Protein 5F5S (pdb70)

Nearest PDB structures (foldseek):
  7abg-assembly1_I  TM=9.560E-01  e=1.111E-26  Homo sapiens
  7aav-assembly1_I  TM=9.468E-01  e=1.321E-26  Homo sapiens
  5o9z-assembly1_I  TM=9.399E-01  e=8.325E-27  Homo sapiens
  5f5t-assembly2_B  TM=9.399E-01  e=1.988E-17  Thermochaetoides thermophila DSM 1495
  5f5u-assembly3_G  TM=9.357E-01  e=2.505E-17  Thermochaetoides thermophila DSM 1495

Solvent-accessible surface area: 14392 Å² total; per-residue (Å²): 110,145,46,34,139,29,29,207,137,28,120,72,19,98,80,45,49,3,6,128,27,0,64,141,104,9,19,54,78,0,53,94,20,153,47,9,134,104,54,2,166,24,94,71,29,121,21,2,52,65,42,1,87,114,7,166,35,3,6,4,2,62,20,92,64,46,89,14,0,36,0,0,0,0,0,0,1,0,0,0,15,31,18,132,102,114,51,5,22,108,11,3,129,26,136,119,99,58,14,10,26,0,0,0,0,0,6,7,14,0,26,18,83,22,97,16,1,28,113,44,0,47,79,10,18,101,14,67,81,100,3,99,11,21,33,113,118,22,116,106,86,121,35,22,0,0,55,3,0,26,66,0,14,97,41,152,125,9,18,25,0,88,12,19,240,33,105,122,97,28,50,42,67,109,78,134,226,179,110,84,102,123,27,83,77,45,32,84,82,31,37,113,135,14,86,135,72,47,148,95,60,100,89,55,37,79,160,98,76,62,71,73,100,167,115,141,69,98,88,110,93,95,159,131,53,118,116,187,91,129

Radius of gyration: 21.78 Å; Cα contacts (8 Å, |Δi|>4): 268; chains: 2; bounding box: 68×41×60 Å

Organism: Homo sapiens (NCBI:txid9606)

GO terms:
  GO:0005634 nucleus (C, IDA)
  GO:0071005 U2-type precatalytic spliceosome (C, IDA)
  GO:0071011 precatalytic spliceosome (C, IDA)
  GO:0000398 mRNA splicing, via spliceosome (P, IDA)
  GO:0000398 mRNA splicing, via spliceosome (P, IMP)
  GO:0005654 nucleoplasm (C, TAS)
  GO:0005515 protein binding (F, IPI)
  GO:0005654 nucleoplasm (C, IDA)
  GO:0003723 RNA binding (F, HDA)

Foldseek 3Di:
DVQLAADPVDDAFPPHQLLVLAPPVQSVLLCVDPCCVPQVRDLDVVSLVVVQQVDQADAAFADPVGHGDSLNSSLSSCSRNVDDPVCLLVQCPDDPRLSSNLSSLLSCQAGPALVSNCVRLVVQLVFFDWGWYQYRHRDIDIDGRNVSSVCSVPPQDDSNGGGDDHDDVVVVVVVPD/DVCVVVVVVVVVVVVVVVVVVVVVVVVVVVVVVVVVVVVVVVVVVVVVVVVPD

Structure (mmCIF, N/CA/C/O backbone):
data_5F5S
#
_entry.id   5F5S
#
_cell.length_a   66.790
_cell.length_b   66.790
_cell.length_c   242.540
_cell.angle_alpha   90.000
_cell.angle_beta   90.000
_cell.angle_gamma   120.000
#
_symmetry.space_group_name_H-M   'P 61 2 2'
#
loop_
_entity.id
_entity.type
_entity.pdbx_description
1 polymer 'Pre-mRNA-splicing factor 38A'
2 polymer 'Microfibrillar-associated protein 1'
3 water water
#
loop_
_atom_site.group_PDB
_atom_site.id
_atom_site.type_symbol
_atom_site.label_atom_id
_atom_site.label_alt_id
_atom_site.label_comp_id
_atom_site.label_asym_id
_atom_site.label_entity_id
_atom_site.label_seq_id
_atom_site.pdbx_PDB_ins_code
_atom_site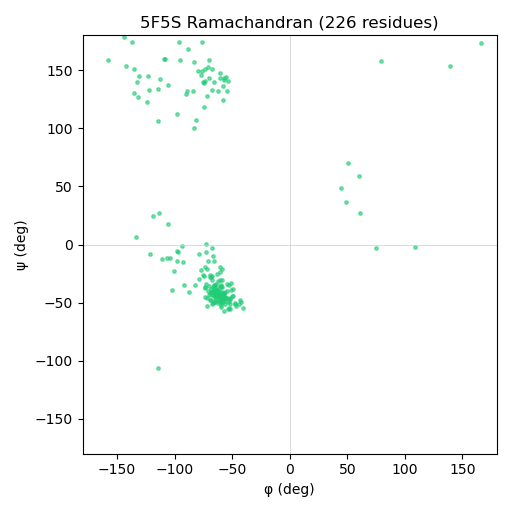.Cartn_x
_atom_site.Cartn_y
_atom_site.Cartn_z
_atom_site.occupancy
_atom_site.B_iso_or_equiv
_atom_site.auth_seq_id
_atom_site.auth_comp_id
_atom_site.auth_asym_id
_atom_site.auth_atom_id
_atom_site.pdbx_PDB_model_num
ATOM 1 N N . ALA A 1 2 ? -34.607 -31.495 11.702 1.00 98.00 0 ALA A N 1
ATOM 2 C CA . ALA A 1 2 ? -33.603 -31.595 12.770 1.00 97.66 0 ALA A CA 1
ATOM 3 C C . ALA A 1 2 ? -32.629 -32.728 12.478 1.00 99.41 0 ALA A C 1
ATOM 4 O O . ALA A 1 2 ? -31.435 -32.605 12.731 1.00 104.26 0 ALA A O 1
ATOM 6 N N . MET A 1 3 ? -33.147 -33.823 11.930 1.00 103.92 1 MET A N 1
ATOM 7 C CA . MET A 1 3 ? -32.327 -34.979 11.568 1.00 108.96 1 MET A CA 1
ATOM 8 C C . MET A 1 3 ? -31.366 -34.659 10.431 1.00 105.33 1 MET A C 1
ATOM 9 O O . MET A 1 3 ? -30.219 -35.093 10.438 1.00 105.96 1 MET A O 1
ATOM 14 N N . ALA A 1 4 ? -31.849 -33.896 9.458 1.00 102.80 2 ALA A N 1
ATOM 15 C CA . ALA A 1 4 ? -31.036 -33.442 8.329 1.00 99.46 2 ALA A CA 1
ATOM 16 C C . ALA A 1 4 ? -29.920 -32.483 8.763 1.00 97.47 2 ALA A C 1
ATOM 17 O O . ALA A 1 4 ? -28.996 -32.215 7.992 1.00 94.39 2 ALA A O 1
ATOM 19 N N . ASN A 1 5 ? -30.013 -31.978 9.995 1.00 97.15 3 ASN A N 1
ATOM 20 C CA . ASN A 1 5 ? -28.975 -31.116 10.573 1.00 96.34 3 ASN A CA 1
ATOM 21 C C . ASN A 1 5 ? -27.980 -31.849 11.475 1.00 94.13 3 ASN A C 1
ATOM 22 O O . ASN A 1 5 ? -26.995 -31.260 11.917 1.00 94.11 3 ASN A O 1
ATOM 27 N N . ARG A 1 6 ? -28.236 -33.127 11.744 1.00 98.10 4 ARG A N 1
ATOM 28 C CA . ARG A 1 6 ? -27.326 -33.929 12.563 1.00 99.06 4 ARG A CA 1
ATOM 29 C C . ARG A 1 6 ? -26.072 -34.363 11.800 1.00 95.40 4 ARG A C 1
ATOM 30 O O . ARG A 1 6 ? -26.106 -34.544 10.583 1.00 94.89 4 ARG A O 1
ATOM 38 N N . THR A 1 7 ? -24.972 -34.509 12.536 1.00 92.16 5 THR A N 1
ATOM 39 C CA . THR A 1 7 ? -23.702 -34.996 12.004 1.00 89.72 5 THR A CA 1
ATOM 40 C C . THR A 1 7 ? -23.857 -36.426 11.489 1.00 91.75 5 THR A C 1
ATOM 41 O O . THR A 1 7 ? -24.416 -37.280 12.178 1.00 95.06 5 THR A O 1
ATOM 45 N N . VAL A 1 8 ? -23.357 -36.670 10.276 1.00 91.51 6 VAL A N 1
ATOM 46 C CA . VAL A 1 8 ? -23.603 -37.930 9.558 1.00 90.95 6 VAL A CA 1
ATOM 47 C C . VAL A 1 8 ? -23.194 -39.184 10.342 1.00 96.62 6 VAL A C 1
ATOM 48 O O . VAL A 1 8 ? -22.190 -39.181 11.060 1.00 100.86 6 VAL A O 1
ATOM 52 N N . LYS A 1 9 ? -23.980 -40.250 10.185 1.00 101.93 7 LYS A N 1
ATOM 53 C CA . LYS A 1 9 ? -23.806 -41.500 10.939 1.00 106.00 7 LYS A CA 1
ATOM 54 C C . LYS A 1 9 ? -22.382 -42.056 10.949 1.00 107.19 7 LYS A C 1
ATOM 55 O O . LYS A 1 9 ? -21.925 -42.556 11.972 1.00 110.01 7 LYS A O 1
ATOM 61 N N . ASP A 1 10 ? -21.687 -41.954 9.819 1.00 110.91 8 ASP A N 1
ATOM 62 C CA . ASP A 1 10 ? -20.346 -42.530 9.667 1.00 110.43 8 ASP A CA 1
ATOM 63 C C . ASP A 1 10 ? -19.245 -41.684 10.304 1.00 103.95 8 ASP A C 1
ATOM 64 O O . ASP A 1 10 ? -18.093 -42.116 10.365 1.00 101.31 8 ASP A O 1
ATOM 69 N N . ALA A 1 11 ? -19.584 -40.480 10.761 1.00 98.88 9 ALA A N 1
ATOM 70 C CA . ALA A 1 11 ? -18.557 -39.532 11.197 1.00 95.25 9 ALA A CA 1
ATOM 71 C C . ALA A 1 11 ? -17.927 -39.914 12.532 1.00 95.50 9 ALA A C 1
ATOM 72 O O . ALA A 1 11 ? -18.609 -40.401 13.433 1.00 96.04 9 ALA A O 1
ATOM 74 N N . HIS A 1 12 ? -16.615 -39.715 12.633 1.00 97.11 10 HIS A N 1
ATOM 75 C CA . HIS A 1 12 ? -15.887 -39.901 13.884 1.00 97.25 10 HIS A CA 1
ATOM 76 C C . HIS A 1 12 ? -15.721 -38.556 14.596 1.00 95.87 10 HIS A C 1
ATOM 77 O O . HIS A 1 12 ? -16.087 -37.508 14.056 1.00 94.11 10 HIS A O 1
ATOM 84 N N . SER A 1 13 ? -15.182 -38.588 15.810 1.00 94.06 11 SER A N 1
ATOM 85 C CA . SER A 1 13 ? -15.039 -37.373 16.603 1.00 89.48 11 SER A CA 1
ATOM 86 C C . SER A 1 13 ? -13.822 -36.570 16.151 1.00 84.29 11 SER A C 1
ATOM 87 O O . SER A 1 13 ? -12.831 -37.135 15.678 1.00 85.19 11 SER A O 1
ATOM 90 N N . ILE A 1 14 ? -13.913 -35.251 16.286 1.00 80.74 12 ILE A N 1
ATOM 91 C CA . ILE A 1 14 ? -12.799 -34.357 15.993 1.00 80.45 12 ILE A CA 1
ATOM 92 C C . ILE A 1 14 ? -12.497 -33.566 17.256 1.00 83.67 12 ILE A C 1
ATOM 93 O O . ILE A 1 14 ? -13.414 -33.049 17.907 1.00 83.33 12 ILE A O 1
ATOM 98 N N . HIS A 1 15 ? -11.209 -33.494 17.598 1.00 87.13 13 HIS A N 1
ATOM 99 C CA . HIS A 1 15 ? -10.739 -32.853 18.830 1.00 90.51 13 HIS A CA 1
ATOM 100 C C . HIS A 1 15 ? -11.597 -33.263 20.028 1.00 91.72 13 HIS A C 1
ATOM 101 O O . HIS A 1 15 ? -12.069 -32.420 20.794 1.00 90.86 13 HIS A O 1
ATOM 108 N N . GLY A 1 16 ? -11.814 -34.572 20.145 1.00 95.75 14 GLY A N 1
ATOM 109 C CA . GLY A 1 16 ? -12.542 -35.160 21.266 1.00 102.43 14 GLY A CA 1
ATOM 110 C C . GLY A 1 16 ? -14.053 -34.997 21.275 1.00 105.09 14 GLY A C 1
ATOM 111 O O . GLY A 1 16 ? -14.722 -35.524 22.170 1.00 107.79 14 GLY A O 1
ATOM 112 N N . THR A 1 17 ? -14.600 -34.283 20.290 1.00 102.32 15 THR A N 1
ATOM 113 C CA . THR A 1 17 ? -16.038 -33.979 20.282 1.00 99.38 15 THR A CA 1
ATOM 114 C C . THR A 1 17 ? -16.706 -34.136 18.901 1.00 98.45 15 THR A C 1
ATOM 115 O O . THR A 1 17 ? -16.034 -34.411 17.904 1.00 97.61 15 THR A O 1
ATOM 119 N N . ASN A 1 18 ? -18.032 -33.992 18.872 1.00 95.13 16 ASN A N 1
ATOM 120 C CA . ASN A 1 18 ? -18.807 -33.876 17.638 1.00 91.19 16 ASN A CA 1
ATOM 121 C C . ASN A 1 18 ? -18.275 -32.666 16.864 1.00 89.65 16 ASN A C 1
ATOM 122 O O . ASN A 1 18 ? -18.227 -31.563 17.413 1.00 88.91 16 ASN A O 1
ATOM 127 N N . PRO A 1 19 ? -17.855 -32.877 15.594 1.00 85.89 17 PRO A N 1
ATOM 128 C CA . PRO A 1 19 ? -17.211 -31.830 14.784 1.00 80.38 17 PRO A CA 1
ATOM 129 C C . PRO A 1 19 ? -18.012 -30.525 14.701 1.00 76.27 17 PRO A C 1
ATOM 130 O O . PRO A 1 19 ? -17.429 -29.437 14.673 1.00 74.47 17 PRO A O 1
ATOM 134 N N . GLN A 1 20 ? -19.335 -30.629 14.688 1.00 75.34 18 GLN A N 1
ATOM 135 C CA . GLN A 1 20 ? -20.181 -29.440 14.694 1.00 77.64 18 GLN A CA 1
ATOM 136 C C . GLN A 1 20 ? -20.028 -28.606 15.973 1.00 80.61 18 GLN A C 1
ATOM 137 O O . GLN A 1 20 ? -20.095 -27.373 15.920 1.00 81.28 18 GLN A O 1
ATOM 143 N N . TYR A 1 21 ? -19.789 -29.274 17.106 1.00 81.85 19 TYR A N 1
ATOM 144 C CA . TYR A 1 21 ? -19.624 -28.584 18.396 1.00 86.46 19 TYR A CA 1
ATOM 145 C C . TYR A 1 21 ? -18.360 -27.730 18.476 1.00 84.66 19 TYR A C 1
ATOM 146 O O . TYR A 1 21 ? -18.132 -27.066 19.487 1.00 85.77 19 TYR A 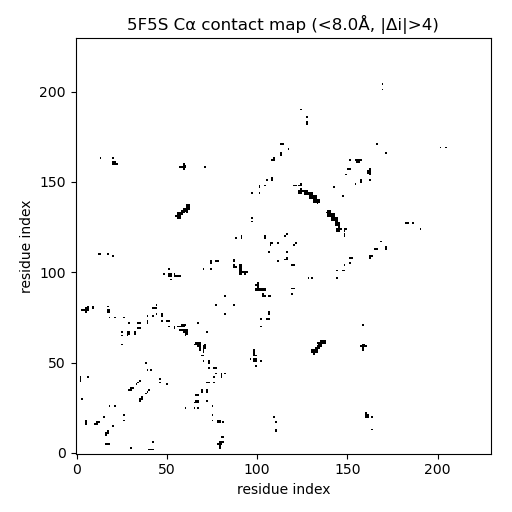O 1
ATOM 155 N N . LEU A 1 22 ? -17.538 -27.749 17.424 1.00 82.49 20 LEU A N 1
ATOM 156 C CA . LEU A 1 22 ? -16.416 -26.813 17.335 1.00 79.76 20 LEU A CA 1
ATOM 157 C C . LEU A 1 22 ? -16.934 -25.390 17.081 1.00 79.80 20 LEU A C 1
ATOM 158 O O . LEU A 1 22 ? -16.205 -24.406 17.249 1.00 80.40 20 LEU A O 1
ATOM 163 N N . VAL A 1 23 ? -18.206 -25.305 16.696 1.00 78.92 21 VAL A N 1
ATOM 164 C CA . VAL A 1 23 ? -18.896 -24.038 16.484 1.00 80.46 21 VAL A CA 1
ATOM 165 C C . VAL A 1 23 ? -19.850 -23.815 17.659 1.00 85.02 21 VAL A C 1
ATOM 166 O O . VAL A 1 23 ? -20.528 -24.749 18.099 1.00 88.70 21 VAL A O 1
ATOM 170 N N . GLU A 1 24 ? -19.890 -22.586 18.170 1.00 90.17 22 GLU A N 1
ATOM 171 C CA . GLU A 1 24 ? -20.729 -22.244 19.333 1.00 97.28 22 GLU A CA 1
ATOM 172 C C . GLU A 1 24 ? -22.196 -22.625 19.151 1.00 96.96 22 GLU A C 1
ATOM 173 O O . GLU A 1 24 ? -22.757 -22.457 18.062 1.00 96.87 22 GLU A O 1
ATOM 179 N N . LYS A 1 25 ? -22.808 -23.111 20.231 1.00 99.19 23 LYS A N 1
ATOM 180 C CA . LYS A 1 25 ? -24.209 -23.555 20.239 1.00 100.41 23 LYS A CA 1
ATOM 181 C C . LYS A 1 25 ? -25.177 -22.564 19.589 1.00 99.21 23 LYS A C 1
ATOM 182 O O . LYS A 1 25 ? -25.972 -22.949 18.724 1.00 101.68 23 LYS A O 1
ATOM 188 N N . ILE A 1 26 ? -25.111 -21.299 20.005 1.00 98.86 24 ILE A N 1
ATOM 189 C CA . ILE A 1 26 ? -25.993 -20.261 19.452 1.00 103.28 24 ILE A CA 1
ATOM 190 C C . ILE A 1 26 ? -25.674 -19.907 18.000 1.00 96.57 24 ILE A C 1
ATOM 191 O O . ILE A 1 26 ? -26.560 -19.485 17.253 1.00 97.17 24 ILE A O 1
ATOM 196 N N . ILE A 1 27 ? -24.412 -20.076 17.611 1.00 94.84 25 ILE A N 1
ATOM 197 C CA . ILE A 1 27 ? -24.014 -19.850 16.228 1.00 89.71 25 ILE A CA 1
ATOM 198 C C . ILE A 1 27 ? -24.627 -20.937 15.345 1.00 88.94 25 ILE A C 1
ATOM 199 O O . ILE A 1 27 ? -25.249 -20.624 14.329 1.00 91.43 25 ILE A O 1
ATOM 204 N N . ARG A 1 28 ? -24.493 -22.198 15.762 1.00 85.24 26 ARG A N 1
ATOM 205 C CA . ARG A 1 28 ? -25.139 -23.320 15.073 1.00 85.40 26 ARG A CA 1
ATOM 206 C C . ARG A 1 28 ? -26.631 -23.057 14.891 1.00 88.39 26 ARG A C 1
ATOM 207 O O . ARG A 1 28 ? -27.168 -23.164 13.782 1.00 89.78 26 ARG A O 1
ATOM 215 N N . THR A 1 29 ? -27.285 -22.695 15.992 1.00 92.79 27 THR A N 1
ATOM 216 C CA . THR A 1 29 ? -28.723 -22.432 16.013 1.00 92.70 27 THR A CA 1
ATOM 217 C C . THR A 1 29 ? -29.108 -21.339 15.007 1.00 92.08 27 THR A C 1
ATOM 218 O O . THR A 1 29 ? -30.103 -21.473 14.275 1.00 93.52 27 THR A O 1
ATOM 222 N N . ARG A 1 30 ? -28.308 -20.277 14.950 1.00 89.75 28 ARG A N 1
ATOM 223 C CA . ARG A 1 30 ? -28.546 -19.210 13.980 1.00 93.82 28 ARG A CA 1
ATOM 224 C C . ARG A 1 30 ? -28.302 -19.658 12.532 1.00 95.82 28 ARG A C 1
ATOM 225 O O . ARG A 1 30 ? -28.914 -19.124 11.601 1.00 95.80 28 ARG A O 1
ATOM 233 N N . ILE A 1 31 ? -27.416 -20.640 12.355 1.00 91.49 29 ILE A N 1
ATOM 234 C CA . ILE A 1 31 ? -27.133 -21.199 11.037 1.00 85.73 29 ILE A CA 1
ATOM 235 C C . ILE A 1 31 ? -28.317 -22.050 10.572 1.00 88.01 29 ILE A C 1
ATOM 236 O O . ILE A 1 31 ? -28.855 -21.820 9.488 1.00 82.00 29 ILE A O 1
ATOM 241 N N . TYR A 1 32 ? -28.744 -22.997 11.409 1.00 90.59 30 TYR A N 1
ATOM 242 C CA . TYR A 1 32 ? -29.884 -23.862 11.083 1.00 92.52 30 TYR A CA 1
ATOM 243 C C . TYR A 1 32 ? -31.123 -23.055 10.730 1.00 93.81 30 TYR A C 1
ATOM 244 O O . TYR A 1 32 ? -31.917 -23.472 9.886 1.00 98.39 30 TYR A O 1
ATOM 253 N N . GLU A 1 33 ? -31.278 -21.908 11.387 1.00 96.00 31 GLU A N 1
ATOM 254 C CA . GLU A 1 33 ? -32.418 -21.025 11.160 1.00 95.46 31 GLU A CA 1
ATOM 255 C C . GLU A 1 33 ? -32.298 -20.199 9.878 1.00 91.43 31 GLU A C 1
ATOM 256 O O . GLU A 1 33 ? -33.306 -19.740 9.346 1.00 95.25 31 GLU A O 1
ATOM 262 N N . SER A 1 34 ? -31.077 -20.014 9.383 1.00 86.58 32 SER A N 1
ATOM 263 C CA . SER A 1 34 ? -30.842 -19.059 8.300 1.00 87.56 32 SER A CA 1
ATOM 264 C C . SER A 1 34 ? -31.453 -19.436 6.943 1.00 87.68 32 SER A C 1
ATOM 265 O O . SER A 1 34 ? -31.627 -20.617 6.609 1.00 87.92 32 SER A O 1
ATOM 268 N N . LYS A 1 35 ? -31.777 -18.400 6.176 1.00 90.32 33 LYS A N 1
ATOM 269 C CA . LYS A 1 35 ? -32.302 -18.535 4.825 1.00 94.02 33 LYS A CA 1
ATOM 270 C C . LYS A 1 35 ? -31.328 -19.352 3.979 1.00 92.40 33 LYS A C 1
ATOM 271 O O . LYS A 1 35 ? -31.724 -20.341 3.346 1.00 97.17 33 LYS A O 1
ATOM 277 N N . TYR A 1 36 ? -30.054 -18.957 4.002 1.00 87.73 34 TYR A N 1
ATOM 278 C CA . TYR A 1 36 ? -29.026 -19.632 3.218 1.00 84.65 34 TYR A CA 1
ATOM 279 C C . TYR A 1 36 ? -28.924 -21.117 3.552 1.00 86.53 34 TYR A C 1
ATOM 280 O O . TYR A 1 36 ? -28.787 -21.931 2.648 1.00 86.60 34 TYR A O 1
ATOM 289 N N . TRP A 1 37 ? -28.991 -21.471 4.835 1.00 82.44 35 TRP A N 1
ATOM 290 C CA . TRP A 1 37 ? -28.869 -22.876 5.221 1.00 80.81 35 TRP A CA 1
ATOM 291 C C . TRP A 1 37 ? -30.097 -23.674 4.798 1.00 80.79 35 TRP A C 1
ATOM 292 O O . TRP A 1 37 ? -29.972 -24.785 4.279 1.00 82.81 35 TRP A O 1
ATOM 303 N N . LYS A 1 38 ? -31.273 -23.098 5.021 1.00 82.60 36 LYS A N 1
ATOM 304 C CA . LYS A 1 38 ? -32.535 -23.773 4.725 1.00 89.61 36 LYS A CA 1
ATOM 305 C C . LYS A 1 38 ? -32.767 -23.977 3.228 1.00 92.29 36 LYS A C 1
ATOM 306 O O . LYS A 1 38 ? -33.451 -24.918 2.823 1.00 93.06 36 LYS A O 1
ATOM 312 N N . GLU A 1 39 ? -32.184 -23.101 2.417 1.00 93.21 37 GLU A N 1
ATOM 313 C CA . GLU A 1 39 ? -32.363 -23.159 0.976 1.00 95.41 37 GLU A CA 1
ATOM 314 C C . GLU A 1 39 ? -31.171 -23.771 0.245 1.00 94.64 37 GLU A C 1
ATOM 315 O O . GLU A 1 39 ? -31.350 -24.536 -0.704 1.00 96.66 37 GLU A O 1
ATOM 321 N N . GLU A 1 40 ? -29.964 -23.452 0.704 1.00 90.26 38 GLU A N 1
ATOM 322 C CA . GLU A 1 40 ? -28.742 -23.809 -0.018 1.00 87.32 38 GLU A CA 1
ATOM 323 C C . GLU A 1 40 ? -27.938 -24.944 0.613 1.00 84.54 38 GLU A C 1
ATOM 324 O O . GLU A 1 40 ? -27.014 -25.466 -0.017 1.00 86.03 38 GLU A O 1
ATOM 330 N N . CYS A 1 41 ? -28.282 -25.332 1.841 1.00 80.66 39 CYS A N 1
ATOM 331 C CA . CYS A 1 41 ? -27.534 -26.381 2.535 1.00 77.70 39 CYS A CA 1
ATOM 332 C C . CYS A 1 41 ? -28.378 -27.604 2.878 1.00 80.32 39 CYS A C 1
ATOM 333 O O . CYS A 1 41 ? -28.055 -28.350 3.807 1.00 82.78 39 CYS A O 1
ATOM 336 N N . PHE A 1 42 ? -29.451 -27.814 2.127 1.00 83.32 40 PHE A N 1
ATOM 337 C CA . PHE A 1 42 ? -30.261 -29.013 2.293 1.00 86.56 40 PHE A CA 1
ATOM 338 C C . PHE A 1 42 ? -29.628 -30.186 1.546 1.00 88.56 40 PHE A C 1
ATOM 339 O O . PHE A 1 42 ? -29.655 -30.237 0.315 1.00 90.62 40 PHE A O 1
ATOM 347 N N . GLY A 1 43 ? -29.049 -31.117 2.301 1.00 87.13 41 GLY A N 1
ATOM 348 C CA . GLY A 1 43 ? -28.347 -32.265 1.730 1.00 81.19 41 GLY A CA 1
ATOM 349 C C . GLY A 1 43 ? -27.063 -32.584 2.473 1.00 83.23 41 GLY A C 1
ATOM 350 O O . GLY A 1 43 ? -26.439 -31.704 3.077 1.00 81.99 41 GLY A O 1
ATOM 351 N N . LEU A 1 44 ? -26.662 -33.849 2.406 1.00 87.23 42 LEU A N 1
ATOM 352 C CA . LEU A 1 44 ? -25.549 -34.373 3.197 1.00 86.00 42 LEU A CA 1
ATOM 353 C C . LEU A 1 44 ? -24.351 -34.783 2.348 1.00 87.72 42 LEU A C 1
ATOM 354 O O . LEU A 1 44 ? -23.573 -35.648 2.753 1.00 91.06 42 LEU A O 1
ATOM 359 N N . THR A 1 45 ? -24.189 -34.157 1.185 1.00 87.56 43 THR A N 1
ATOM 360 C CA . THR A 1 45 ? -23.192 -34.618 0.217 1.00 83.91 43 THR A CA 1
ATOM 361 C C . THR A 1 45 ? -22.036 -33.632 0.016 1.00 78.75 43 THR A C 1
ATOM 362 O O . THR A 1 45 ? -22.230 -32.415 0.020 1.00 81.17 43 THR A O 1
ATOM 366 N N . ALA A 1 46 ? -20.832 -34.168 -0.160 1.00 75.03 44 ALA A N 1
ATOM 367 C CA . ALA A 1 46 ? -19.659 -33.336 -0.420 1.00 76.12 44 ALA A CA 1
ATOM 368 C C . ALA A 1 46 ? -19.788 -32.543 -1.724 1.00 76.79 44 ALA A C 1
ATOM 369 O O . ALA A 1 46 ? -19.279 -31.426 -1.823 1.00 78.83 44 ALA A O 1
ATOM 371 N N . GLU A 1 47 ? -20.491 -33.102 -2.706 1.00 78.31 45 GLU A N 1
ATOM 372 C CA . GLU A 1 47 ? -20.702 -32.403 -3.975 1.00 82.53 45 GLU A CA 1
ATOM 373 C C . GLU A 1 47 ? -21.493 -31.115 -3.786 1.00 81.48 45 GLU A C 1
ATOM 374 O O . GLU A 1 47 ? -21.165 -30.081 -4.398 1.00 81.20 45 GLU A O 1
ATOM 380 N N . LEU A 1 48 ? -22.512 -31.174 -2.924 1.00 80.22 46 LEU A N 1
ATOM 381 C CA . LEU A 1 48 ? -23.247 -29.975 -2.520 1.00 81.06 46 LEU A CA 1
ATOM 382 C C . LEU A 1 48 ? -22.246 -28.885 -2.139 1.00 78.87 46 LEU A C 1
ATOM 383 O O . LEU A 1 48 ? -22.323 -27.752 -2.644 1.00 77.70 46 LEU A O 1
ATOM 388 N N . VAL A 1 49 ? -21.288 -29.247 -1.279 1.00 74.08 47 VAL A N 1
ATOM 389 C CA . VAL A 1 49 ? -20.294 -28.290 -0.796 1.00 72.33 47 VAL A CA 1
ATOM 390 C C . VAL A 1 49 ? -19.477 -27.720 -1.960 1.00 70.61 47 VAL A C 1
ATOM 391 O O . VAL A 1 49 ? -19.274 -26.506 -2.032 1.00 68.16 47 VAL A O 1
ATOM 395 N N . VAL A 1 50 ? -19.042 -28.585 -2.878 1.00 70.84 48 VAL A N 1
ATOM 396 C CA . VAL A 1 50 ? -18.349 -28.127 -4.090 1.00 73.63 48 VAL A CA 1
ATOM 397 C C . VAL A 1 50 ? -19.175 -27.052 -4.821 1.00 74.09 48 VAL A C 1
ATOM 398 O O . VAL A 1 50 ? -18.687 -25.933 -5.059 1.00 77.59 48 VAL A O 1
ATOM 402 N N . ASP A 1 51 ? -20.428 -27.382 -5.138 1.00 74.73 49 ASP A N 1
ATOM 403 C CA . ASP A 1 51 ? -21.300 -26.485 -5.918 1.00 77.12 49 ASP A CA 1
ATOM 404 C C . ASP A 1 51 ? -21.536 -25.144 -5.238 1.00 78.13 49 ASP A C 1
ATOM 405 O O . ASP A 1 51 ? -21.382 -24.099 -5.869 1.00 79.48 49 ASP A O 1
ATOM 410 N N . LYS A 1 52 ? -21.871 -25.175 -3.948 1.00 79.36 50 LYS A N 1
ATOM 411 C CA . LYS A 1 52 ? -22.102 -23.942 -3.186 1.00 77.22 50 LYS A CA 1
ATOM 412 C C . LYS A 1 52 ? -20.823 -23.138 -2.933 1.00 73.32 50 LYS A C 1
ATOM 413 O O . LYS A 1 52 ? -20.853 -21.901 -2.932 1.00 74.11 50 LYS A O 1
ATOM 419 N N . ALA A 1 53 ? -19.710 -23.838 -2.718 1.00 69.94 51 ALA A N 1
ATOM 420 C CA . ALA A 1 53 ? -18.427 -23.186 -2.449 1.00 71.36 51 ALA A CA 1
ATOM 421 C C . ALA A 1 53 ? -17.974 -22.334 -3.630 1.00 77.16 51 ALA A C 1
ATOM 422 O O . ALA A 1 53 ? -17.497 -21.211 -3.447 1.00 76.57 51 ALA A O 1
ATOM 424 N N . MET A 1 54 ? -18.152 -22.861 -4.843 1.00 84.09 52 MET A N 1
ATOM 425 C CA . MET A 1 54 ? -17.861 -22.099 -6.062 1.00 85.71 52 MET A CA 1
ATOM 426 C C . MET A 1 54 ? -18.697 -20.834 -6.202 1.00 86.44 52 MET A C 1
ATOM 427 O O . MET A 1 54 ? -18.337 -19.932 -6.975 1.00 84.60 52 MET A O 1
ATOM 432 N N . GLU A 1 55 ? -19.812 -20.777 -5.470 1.00 86.28 53 GLU A N 1
ATOM 433 C CA . GLU A 1 55 ? -20.689 -19.604 -5.495 1.00 85.86 53 GLU A CA 1
ATOM 434 C C . GLU A 1 55 ? -20.379 -18.592 -4.384 1.00 85.11 53 GLU A C 1
ATOM 435 O O . GLU A 1 55 ? -21.028 -17.543 -4.303 1.00 83.44 53 GLU A O 1
ATOM 441 N N . LEU A 1 56 ? -19.391 -18.899 -3.538 1.00 81.39 54 LEU A N 1
ATOM 442 C CA . LEU A 1 56 ? -18.982 -17.973 -2.471 1.00 81.02 54 LEU A CA 1
ATOM 443 C C . LEU A 1 56 ? -18.329 -16.713 -3.024 1.00 84.40 54 LEU A C 1
ATOM 444 O O . LEU A 1 56 ? -17.447 -16.791 -3.881 1.00 84.43 54 LEU A O 1
ATOM 449 N N . ARG A 1 57 ? -18.758 -15.559 -2.518 1.00 88.65 55 ARG A N 1
ATOM 450 C CA . ARG A 1 57 ? -18.231 -14.269 -2.969 1.00 92.14 55 ARG A CA 1
ATOM 451 C C . ARG A 1 57 ? -17.393 -13.558 -1.900 1.00 88.18 55 ARG A C 1
ATOM 452 O O . ARG A 1 57 ? -16.703 -12.582 -2.197 1.00 90.54 55 ARG A O 1
ATOM 460 N N . PHE A 1 58 ? -17.456 -14.041 -0.661 1.00 83.93 56 PHE A N 1
ATOM 461 C CA . PHE A 1 58 ? -16.722 -13.416 0.444 1.00 84.23 56 PHE A CA 1
ATOM 462 C C . PHE A 1 58 ? -16.495 -14.370 1.604 1.00 82.57 56 PHE A C 1
ATOM 463 O O . PHE A 1 58 ? -17.213 -15.363 1.749 1.00 81.98 56 PHE A O 1
ATOM 471 N N . VAL A 1 59 ? -15.498 -14.051 2.428 1.00 84.67 57 VAL A N 1
ATOM 472 C CA . VAL A 1 59 ? -15.295 -14.737 3.711 1.00 83.95 57 VAL A CA 1
ATOM 473 C C . VAL A 1 59 ? -15.951 -13.960 4.849 1.00 83.62 57 VAL A C 1
ATOM 474 O O . VAL A 1 59 ? -16.197 -12.756 4.729 1.00 86.27 57 VAL A O 1
ATOM 478 N N . GLY A 1 60 ? -16.226 -14.656 5.950 1.00 84.91 58 GLY A N 1
ATOM 479 C CA . GLY A 1 60 ? -16.812 -14.036 7.134 1.00 82.43 58 GLY A CA 1
ATOM 480 C C . GLY A 1 60 ? -17.337 -15.041 8.136 1.00 80.19 58 GLY A C 1
ATOM 481 O O . GLY A 1 60 ? -17.353 -16.240 7.875 1.00 82.40 58 GLY A O 1
ATOM 482 N N . GLY A 1 61 ? -17.764 -14.549 9.292 1.00 81.28 59 GLY A N 1
ATOM 483 C CA . GLY A 1 61 ? -18.370 -15.403 10.300 1.00 82.83 59 GLY A CA 1
ATOM 484 C C . GLY A 1 61 ? -19.823 -15.032 10.481 1.00 86.43 59 GLY A C 1
ATOM 485 O O . GLY A 1 61 ? -20.672 -15.339 9.633 1.00 87.58 59 GLY A O 1
ATOM 486 N N . VAL A 1 62 ? -20.103 -14.373 11.597 1.00 89.30 60 VAL A N 1
ATOM 487 C CA . VAL A 1 62 ? -21.420 -13.807 11.847 1.00 93.42 60 VAL A CA 1
ATOM 488 C C . VAL A 1 62 ? -21.337 -12.285 11.770 1.00 97.24 60 VAL A C 1
ATOM 489 O O . VAL A 1 62 ? -20.251 -11.706 11.8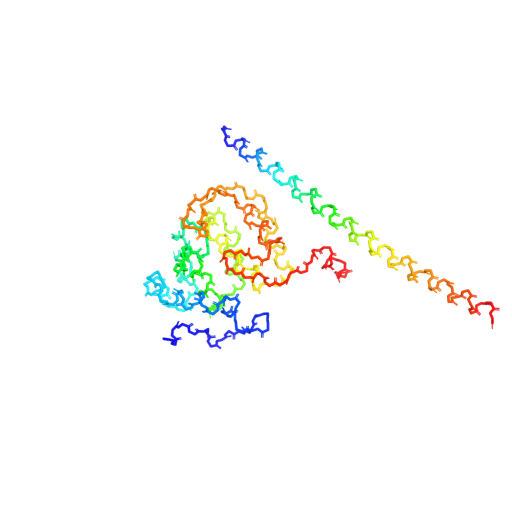70 1.00 99.51 60 VAL A O 1
ATOM 493 N N . TYR A 1 63 ? -22.481 -11.643 11.566 1.00 100.78 61 TYR A N 1
ATOM 494 C CA . TYR A 1 63 ? -22.542 -10.187 11.531 1.00 103.05 61 TYR A CA 1
ATOM 495 C C . TYR A 1 63 ? -23.824 -9.705 12.188 1.00 105.47 61 TYR A C 1
ATOM 496 O O . TYR A 1 63 ? -24.821 -10.435 12.223 1.00 104.36 61 TYR A O 1
ATOM 505 N N . GLY A 1 64 ? -23.786 -8.484 12.719 1.00 108.96 62 GLY A N 1
ATOM 506 C CA . GLY A 1 64 ? -24.954 -7.867 13.345 1.00 113.34 62 GLY A CA 1
ATOM 507 C C . GLY A 1 64 ? -25.246 -8.342 14.760 1.00 117.48 62 GLY A C 1
ATOM 508 O O . GLY A 1 64 ? -24.838 -9.435 15.165 1.00 118.37 62 GLY A O 1
ATOM 509 N N . GLY A 1 65 ? -25.971 -7.515 15.509 1.00 119.91 63 GLY A N 1
ATOM 510 C CA . GLY A 1 65 ? -26.376 -7.845 16.874 1.00 119.17 63 GLY A CA 1
ATOM 511 C C . GLY A 1 65 ? -27.464 -8.902 16.932 1.00 116.88 63 GLY A C 1
ATOM 512 O O . GLY A 1 65 ? -27.936 -9.269 18.010 1.00 117.90 63 GLY A O 1
ATOM 513 N N . ASN A 1 66 ? -27.874 -9.374 15.761 1.00 115.84 64 ASN A N 1
ATOM 514 C CA . ASN A 1 66 ? -28.767 -10.517 15.647 1.00 117.97 64 ASN A CA 1
ATOM 515 C C . ASN A 1 66 ? -27.990 -11.806 15.365 1.00 114.93 64 ASN A C 1
ATOM 516 O O . ASN A 1 66 ? -28.568 -12.893 15.351 1.00 114.22 64 ASN A O 1
ATOM 521 N N . ILE A 1 67 ? -26.679 -11.668 15.148 1.00 111.90 65 ILE A N 1
ATOM 522 C CA . ILE A 1 67 ? -25.755 -12.796 14.913 1.00 107.87 65 ILE A CA 1
ATOM 523 C C . ILE A 1 67 ? -26.121 -13.632 13.665 1.00 105.87 65 ILE A C 1
ATOM 524 O O . ILE A 1 67 ? -26.356 -14.843 13.752 1.00 103.23 65 ILE A O 1
ATOM 529 N N . LYS A 1 68 ? -26.158 -12.972 12.505 1.00 102.66 66 LYS A N 1
ATOM 530 C CA . LYS A 1 68 ? -26.478 -13.644 11.240 1.00 103.04 66 LYS A CA 1
ATOM 531 C C . LYS A 1 68 ? -25.246 -14.298 10.629 1.00 96.45 66 LYS A C 1
ATOM 532 O O . LYS A 1 68 ? -24.197 -13.663 10.537 1.00 98.12 66 LYS A O 1
ATOM 538 N N . PRO A 1 69 ? -25.368 -15.572 10.209 1.00 93.08 67 PRO A N 1
ATOM 539 C CA . PRO A 1 69 ? -24.241 -16.237 9.553 1.00 91.41 67 PRO A CA 1
ATOM 540 C C . PRO A 1 69 ? -24.042 -15.804 8.102 1.00 89.56 67 PRO A C 1
ATOM 541 O O . PRO A 1 69 ? -25.009 -15.505 7.394 1.00 89.31 67 PRO A O 1
ATOM 545 N N . THR A 1 70 ? -22.782 -15.769 7.683 1.00 87.25 68 THR A N 1
ATOM 546 C CA . THR A 1 70 ? -22.421 -15.618 6.279 1.00 85.45 68 THR A CA 1
ATOM 547 C C . THR A 1 70 ? -22.475 -16.998 5.599 1.00 83.97 68 THR A C 1
ATOM 548 O O . THR A 1 70 ? -22.361 -18.026 6.285 1.00 85.49 68 THR A O 1
ATOM 552 N N . PRO A 1 71 ? -22.640 -17.036 4.255 1.00 80.06 69 PRO A N 1
ATOM 553 C CA . PRO A 1 71 ? -22.603 -18.318 3.530 1.00 76.43 69 PRO A CA 1
ATOM 554 C C . PRO A 1 71 ? -21.350 -19.138 3.856 1.00 72.87 69 PRO A C 1
ATOM 555 O O . PRO A 1 71 ? -21.439 -20.343 4.148 1.00 72.76 69 PRO A O 1
ATOM 559 N N . PHE A 1 72 ? -20.202 -18.467 3.829 1.00 68.78 70 PHE A N 1
ATOM 560 C CA . PHE A 1 72 ? -18.925 -19.049 4.228 1.00 69.82 70 PHE A CA 1
ATOM 561 C C . PHE A 1 72 ? -19.007 -19.894 5.516 1.00 70.35 70 PHE A C 1
ATOM 562 O O . PHE A 1 72 ? -18.502 -21.030 5.557 1.00 67.54 70 PHE A O 1
ATOM 570 N N . LEU A 1 73 ? -19.654 -19.353 6.551 1.00 70.85 71 LEU A N 1
ATOM 571 C CA . LEU A 1 73 ? -19.731 -20.045 7.848 1.00 71.65 71 LEU A CA 1
ATOM 572 C C . LEU A 1 73 ? -20.701 -21.218 7.787 1.00 71.38 71 LEU A C 1
ATOM 573 O O . LEU A 1 73 ? -20.464 -22.268 8.400 1.00 73.99 71 LEU A O 1
ATOM 578 N N . CYS A 1 74 ? -21.783 -21.035 7.034 1.00 68.38 72 CYS A N 1
ATOM 579 C CA . CYS A 1 74 ? -22.765 -22.090 6.829 1.00 70.13 72 CYS A CA 1
ATOM 580 C C . CYS A 1 74 ? -22.147 -23.301 6.139 1.00 69.27 72 CYS A C 1
ATOM 581 O O . CYS A 1 74 ? -22.387 -24.443 6.548 1.00 72.26 72 CYS A O 1
ATOM 584 N N . LEU A 1 75 ? -21.341 -23.055 5.106 1.00 66.63 73 LEU A N 1
ATOM 585 C CA . LEU A 1 75 ? -20.689 -24.150 4.403 1.00 66.41 73 LEU A CA 1
ATOM 586 C C . LEU A 1 75 ? -19.675 -24.845 5.292 1.00 67.27 73 LEU A C 1
ATOM 587 O O . LEU A 1 75 ? -19.573 -26.077 5.269 1.00 65.66 73 LEU A O 1
ATOM 592 N N . THR A 1 76 ? -18.942 -24.054 6.082 1.00 69.96 74 THR A N 1
ATOM 593 C CA . THR A 1 76 ? -18.017 -24.597 7.088 1.00 67.27 74 THR A CA 1
ATOM 594 C C . THR A 1 76 ? -18.719 -25.555 8.065 1.00 67.03 74 THR A C 1
ATOM 595 O O . THR A 1 76 ? -18.213 -26.651 8.333 1.00 68.73 74 THR A O 1
ATOM 599 N N . LEU A 1 77 ? -19.886 -25.165 8.575 1.00 65.10 75 LEU A N 1
ATOM 600 C CA . LEU A 1 77 ? -20.616 -26.054 9.480 1.00 66.18 75 LEU A CA 1
ATOM 601 C C . LEU A 1 77 ? -21.032 -27.315 8.742 1.00 68.53 75 LEU A C 1
ATOM 602 O O . LEU A 1 77 ? -20.832 -28.431 9.250 1.00 70.70 75 LEU A O 1
ATOM 607 N N . LYS A 1 78 ? -21.588 -27.134 7.538 1.00 68.03 76 LYS A N 1
ATOM 608 C CA . LYS A 1 78 ? -21.971 -28.254 6.671 1.00 65.08 76 LYS A CA 1
ATOM 609 C C . LYS A 1 78 ? -20.818 -29.236 6.526 1.00 64.38 76 LYS A C 1
ATOM 610 O O . LYS A 1 78 ? -21.013 -30.454 6.613 1.00 67.99 76 LYS A O 1
ATOM 616 N N . MET A 1 79 ? -19.616 -28.705 6.313 1.00 63.62 77 MET A N 1
ATOM 617 C CA . MET A 1 79 ? -18.427 -29.542 6.193 1.00 65.18 77 MET A CA 1
ATOM 618 C C . MET A 1 79 ? -18.115 -30.302 7.482 1.00 69.92 77 MET A C 1
ATOM 619 O O . MET A 1 79 ? -17.776 -31.488 7.437 1.00 72.10 77 MET A O 1
ATOM 624 N N . LEU A 1 80 ? -18.243 -29.635 8.629 1.00 69.11 78 LEU A N 1
ATOM 625 C CA . LEU A 1 80 ? -18.074 -30.332 9.910 1.00 71.33 78 LEU A CA 1
ATOM 626 C C . LEU A 1 80 ? -19.087 -31.470 10.031 1.00 72.00 78 LEU A C 1
ATOM 627 O O . LEU A 1 80 ? -18.727 -32.587 10.405 1.00 72.60 78 LEU A O 1
ATOM 632 N N . GLN A 1 81 ? -20.338 -31.179 9.668 1.00 72.22 79 GLN A N 1
ATOM 633 C CA . GLN A 1 81 ? -21.448 -32.133 9.756 1.00 72.43 79 GLN A CA 1
ATOM 634 C C . GLN A 1 81 ? -21.253 -33.393 8.912 1.00 74.49 79 GLN A C 1
ATOM 635 O O . GLN A 1 81 ? -21.570 -34.499 9.366 1.00 77.81 79 GLN A O 1
ATOM 641 N N . ILE A 1 82 ? -20.758 -33.225 7.685 1.00 72.88 80 ILE A N 1
ATOM 642 C CA . ILE A 1 82 ? -20.619 -34.366 6.761 1.00 73.21 80 ILE A CA 1
ATOM 643 C C . ILE A 1 82 ? -19.219 -34.984 6.702 1.00 75.42 80 ILE A C 1
ATOM 644 O O . ILE A 1 82 ? -19.049 -36.089 6.174 1.00 77.81 80 ILE A O 1
ATOM 649 N N . GLN A 1 83 ? -18.229 -34.266 7.239 1.00 74.13 81 GLN A N 1
ATOM 650 C CA . GLN A 1 83 ? -16.859 -34.769 7.375 1.00 76.82 81 GLN A CA 1
ATOM 651 C C . GLN A 1 83 ? -16.341 -35.335 6.051 1.00 77.58 81 GLN A C 1
ATOM 652 O O . GLN A 1 83 ? -16.190 -36.551 5.903 1.00 78.06 81 GLN A O 1
ATOM 658 N N . PRO A 1 84 ? -16.087 -34.453 5.071 1.00 77.39 82 PRO A N 1
ATOM 659 C CA . PRO A 1 84 ? -15.598 -34.977 3.800 1.00 77.82 82 PRO A CA 1
ATOM 660 C C . PRO A 1 84 ? -14.173 -35.512 3.943 1.00 82.58 82 PRO A C 1
ATOM 661 O O . PRO A 1 84 ? -13.463 -35.143 4.887 1.00 85.16 82 PRO A O 1
ATOM 665 N N . GLU A 1 85 ? -13.769 -36.390 3.030 1.00 84.36 83 GLU A N 1
ATOM 666 C CA . GLU A 1 85 ? -12.460 -37.024 3.105 1.00 84.51 83 GLU A CA 1
ATOM 667 C C . GLU A 1 85 ? -11.320 -36.059 2.790 1.00 81.69 83 GLU A C 1
ATOM 668 O O . GLU A 1 85 ? -11.496 -35.087 2.038 1.00 79.36 83 GLU A O 1
ATOM 674 N N . LYS A 1 86 ? -10.152 -36.350 3.365 1.00 80.13 84 LYS A N 1
ATOM 675 C CA . LYS A 1 86 ? -8.973 -35.489 3.252 1.00 79.72 84 LYS A CA 1
ATOM 676 C C . LYS A 1 86 ? -8.683 -35.073 1.804 1.00 76.64 84 LYS A C 1
ATOM 677 O O . LYS A 1 86 ? -8.417 -33.896 1.536 1.00 78.22 84 LYS A O 1
ATOM 683 N N . ASP A 1 87 ? -8.768 -36.029 0.880 1.00 78.15 85 ASP A N 1
ATOM 684 C CA . ASP A 1 87 ? -8.589 -35.756 -0.556 1.00 81.32 85 ASP A CA 1
ATOM 685 C C . ASP A 1 87 ? -9.314 -34.505 -1.056 1.00 78.80 85 ASP A C 1
ATOM 686 O O . ASP A 1 87 ? -8.695 -33.653 -1.697 1.00 80.30 85 ASP A O 1
ATOM 691 N N . ILE A 1 88 ? -10.610 -34.392 -0.754 1.00 76.60 86 ILE A N 1
ATOM 692 C CA . ILE A 1 88 ? -11.407 -33.243 -1.213 1.00 76.59 86 ILE A CA 1
ATOM 693 C C . ILE A 1 88 ? -10.918 -31.945 -0.594 1.00 73.84 86 ILE A C 1
ATOM 694 O O . ILE A 1 88 ? -10.866 -30.921 -1.279 1.00 71.47 86 ILE A O 1
ATOM 699 N N . ILE A 1 89 ? -10.557 -31.995 0.693 1.00 72.07 87 ILE A N 1
ATOM 700 C CA . ILE A 1 89 ? -10.120 -30.803 1.434 1.00 68.45 87 ILE A CA 1
ATOM 701 C C . ILE A 1 89 ? -8.816 -30.292 0.835 1.00 69.41 87 ILE A C 1
ATOM 702 O O . ILE A 1 89 ? -8.656 -29.091 0.588 1.00 66.87 87 ILE A O 1
ATOM 707 N N . VAL A 1 90 ? -7.900 -31.231 0.597 1.00 71.25 88 VAL A N 1
ATOM 708 C CA . VAL A 1 90 ? -6.612 -30.961 -0.038 1.00 75.25 88 VAL A CA 1
ATOM 709 C C . VAL A 1 90 ? -6.806 -30.425 -1.468 1.00 75.61 88 VAL A C 1
ATOM 710 O O . VAL A 1 90 ? -6.122 -29.486 -1.884 1.00 74.74 88 VAL A O 1
ATOM 714 N N . GLU A 1 91 ? -7.750 -31.006 -2.206 1.00 74.88 89 GLU A N 1
ATOM 715 C CA . GLU A 1 91 ? -8.122 -30.475 -3.518 1.00 77.14 89 GLU A CA 1
ATOM 716 C C . GLU A 1 91 ? -8.622 -29.031 -3.405 1.00 74.17 89 GLU A C 1
ATOM 717 O O . GLU A 1 91 ? -8.199 -28.160 -4.178 1.00 70.87 89 GLU A O 1
ATOM 723 N N . PHE A 1 92 ? -9.504 -28.781 -2.433 1.00 67.75 90 PHE A N 1
ATOM 724 C CA . PHE A 1 92 ? -10.005 -27.435 -2.172 1.00 65.35 90 PHE A CA 1
ATOM 725 C C . PHE A 1 92 ? -8.829 -26.496 -2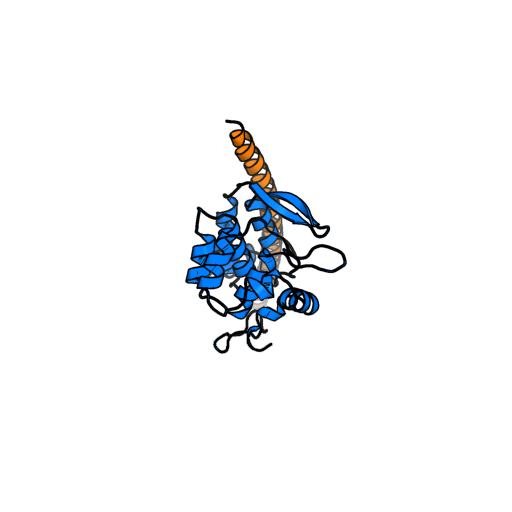.008 1.00 67.73 90 PHE A C 1
ATOM 726 O O . PHE A 1 92 ? -8.778 -25.442 -2.639 1.00 70.55 90 PHE A O 1
ATOM 734 N N . ILE A 1 93 ? -7.876 -26.913 -1.173 1.00 68.74 91 ILE A N 1
ATOM 735 C CA . ILE A 1 93 ? -6.703 -26.112 -0.825 1.00 66.57 91 ILE A CA 1
ATOM 736 C C . ILE A 1 93 ? -5.785 -25.878 -2.020 1.00 68.57 91 ILE A C 1
ATOM 737 O O . ILE A 1 93 ? -5.384 -24.743 -2.289 1.00 68.92 91 ILE A O 1
ATOM 742 N N . LYS A 1 94 ? -5.465 -26.959 -2.730 1.00 72.52 92 LYS A N 1
ATOM 743 C CA . LYS A 1 94 ? -4.525 -26.920 -3.851 1.00 74.05 92 LYS A CA 1
ATOM 744 C C . LYS A 1 94 ? -5.069 -26.161 -5.065 1.00 75.05 92 LYS A C 1
ATOM 745 O O . LYS A 1 94 ? -4.287 -25.628 -5.851 1.00 77.85 92 LYS A O 1
ATOM 751 N N . ASN A 1 95 ? -6.396 -26.110 -5.212 1.00 74.81 93 ASN A N 1
ATOM 752 C CA . ASN A 1 95 ? -7.017 -25.469 -6.378 1.00 79.02 93 ASN A CA 1
ATOM 753 C C . ASN A 1 95 ? -6.612 -24.001 -6.512 1.00 81.21 93 ASN A C 1
ATOM 754 O O . ASN A 1 95 ? -6.574 -23.258 -5.526 1.00 83.50 93 ASN A O 1
ATOM 759 N N . GLU A 1 96 ? -6.310 -23.602 -7.742 1.00 83.38 94 GLU A N 1
ATOM 760 C CA . GLU A 1 96 ? -5.732 -22.294 -8.012 1.00 86.93 94 GLU A CA 1
ATOM 761 C C . GLU A 1 96 ? -6.757 -21.329 -8.586 1.00 87.22 94 GLU A C 1
ATOM 762 O O . GLU A 1 96 ? -6.518 -20.121 -8.658 1.00 88.14 94 GLU A O 1
ATOM 768 N N . ASP A 1 97 ? -7.907 -21.868 -8.976 1.00 86.92 95 ASP A N 1
ATOM 769 C CA . ASP A 1 97 ? -8.910 -21.100 -9.706 1.00 88.85 95 ASP A CA 1
ATOM 770 C C . ASP A 1 97 ? -9.885 -20.352 -8.791 1.00 87.65 95 ASP A C 1
ATOM 771 O O . ASP A 1 97 ? -10.242 -19.200 -9.061 1.00 86.05 95 ASP A O 1
ATOM 776 N N . PHE A 1 98 ? -10.304 -21.003 -7.709 1.00 80.82 96 PHE A N 1
ATOM 777 C CA . PHE A 1 98 ? -11.317 -20.436 -6.830 1.00 80.09 96 PHE A CA 1
ATOM 778 C C . PHE A 1 98 ? -10.725 -20.134 -5.461 1.00 77.79 96 PHE A C 1
ATOM 779 O O . PHE A 1 98 ? -10.458 -21.051 -4.672 1.00 78.11 96 PHE A O 1
ATOM 787 N N . LYS A 1 99 ? -10.516 -18.850 -5.182 1.00 73.77 97 LYS A N 1
ATOM 788 C CA . LYS A 1 99 ? -9.841 -18.440 -3.944 1.00 76.25 97 LYS A CA 1
ATOM 789 C C . LYS A 1 99 ? -10.672 -18.734 -2.689 1.00 75.96 97 LYS A C 1
ATOM 790 O O . LYS A 1 99 ? -10.146 -19.224 -1.680 1.00 80.41 97 LYS A O 1
ATOM 796 N N . TYR A 1 100 ? -11.974 -18.479 -2.780 1.00 75.02 98 TYR A N 1
ATOM 797 C CA . TYR A 1 100 ? -12.900 -18.755 -1.687 1.00 75.12 98 TYR A CA 1
ATOM 798 C C . TYR A 1 100 ? -13.051 -20.242 -1.375 1.00 74.90 98 TYR A C 1
ATOM 799 O O . TYR A 1 100 ? -13.193 -20.618 -0.206 1.00 74.35 98 TYR A O 1
ATOM 808 N N . VAL A 1 101 ? -13.002 -21.086 -2.407 1.00 74.13 99 VAL A N 1
ATOM 809 C CA . VAL A 1 101 ? -12.964 -22.540 -2.213 1.00 69.30 99 VAL A CA 1
ATOM 810 C C . VAL A 1 101 ? -11.678 -22.895 -1.442 1.00 70.64 99 VAL A C 1
ATOM 811 O O . VAL A 1 101 ? -11.694 -23.681 -0.484 1.00 69.50 99 VAL A O 1
ATOM 815 N N . ARG A 1 102 ? -10.573 -22.272 -1.848 1.00 70.01 100 ARG A N 1
ATOM 816 C CA . ARG A 1 102 ? -9.273 -22.532 -1.259 1.00 68.92 100 ARG A CA 1
ATOM 817 C C . ARG A 1 102 ? -9.303 -22.193 0.224 1.00 70.81 100 ARG A C 1
ATOM 818 O O . ARG A 1 102 ? -8.897 -23.003 1.062 1.00 72.06 100 ARG A O 1
ATOM 826 N N . MET A 1 103 ? -9.814 -21.006 0.543 1.00 71.54 101 MET A N 1
ATOM 827 C CA . MET A 1 103 ? -9.924 -20.570 1.934 1.00 75.40 101 MET A CA 1
ATOM 828 C C . MET A 1 103 ? -10.902 -21.388 2.766 1.00 72.93 101 MET A C 1
ATOM 829 O O . MET A 1 103 ? -10.672 -21.620 3.958 1.00 75.24 101 MET A O 1
ATOM 834 N N . LEU A 1 104 ? -11.981 -21.834 2.132 1.00 70.49 102 LEU A N 1
ATOM 835 C CA . LEU A 1 104 ? -12.946 -22.703 2.785 1.00 70.73 102 LEU A CA 1
ATOM 836 C C . LEU A 1 104 ? -12.293 -24.026 3.202 1.00 70.96 102 LEU A C 1
ATOM 837 O O . LEU A 1 104 ? -12.437 -24.478 4.350 1.00 75.21 102 LEU A O 1
ATOM 842 N N . GLY A 1 105 ? -11.566 -24.636 2.269 1.00 70.22 103 GLY A N 1
ATOM 843 C CA . GLY A 1 105 ? -10.798 -25.845 2.563 1.00 68.49 103 GLY A CA 1
ATOM 844 C C . GLY A 1 105 ? -9.757 -25.608 3.651 1.00 69.97 103 GLY A C 1
ATOM 845 O O . GLY A 1 105 ? -9.504 -26.498 4.481 1.00 71.64 103 GLY A O 1
ATOM 846 N N . ALA A 1 106 ? -9.155 -24.414 3.642 1.00 63.99 104 ALA A N 1
ATOM 847 C CA . ALA A 1 106 ? -8.094 -24.058 4.593 1.00 63.49 104 ALA A CA 1
ATOM 848 C C . ALA A 1 106 ? -8.615 -23.966 6.026 1.00 67.73 104 ALA A C 1
ATOM 849 O O . ALA A 1 106 ? -8.034 -24.556 6.949 1.00 67.56 104 ALA A O 1
ATOM 851 N N . LEU A 1 107 ? -9.708 -23.224 6.204 1.00 67.21 105 LEU A N 1
ATOM 852 C CA . LEU A 1 107 ? -10.340 -23.110 7.508 1.00 68.31 105 LEU A CA 1
ATOM 853 C C . LEU A 1 107 ? -10.732 -24.486 8.022 1.00 69.95 105 LEU A C 1
ATOM 854 O O . LEU A 1 107 ? -10.466 -24.813 9.187 1.00 73.92 105 LEU A O 1
ATOM 859 N N . TYR A 1 108 ?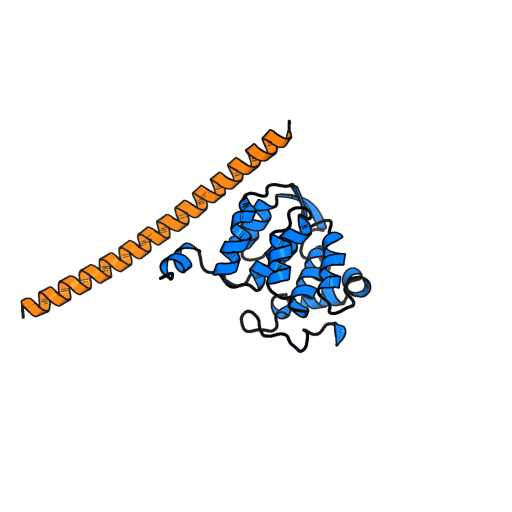 -11.340 -25.296 7.156 1.00 67.04 106 TYR A N 1
ATOM 860 C CA . TYR A 1 108 ? -11.746 -26.637 7.562 1.00 65.73 106 TYR A CA 1
ATOM 861 C C . TYR A 1 108 ? -10.541 -27.497 7.969 1.00 67.77 106 TYR A C 1
ATOM 862 O O . TYR A 1 108 ? -10.613 -28.264 8.937 1.00 68.97 106 TYR A O 1
ATOM 871 N N . MET A 1 109 ? -9.440 -27.368 7.228 1.00 69.96 107 MET A N 1
ATOM 872 C CA . MET A 1 109 ? -8.197 -28.072 7.558 1.00 68.57 107 MET A CA 1
ATOM 873 C C . MET A 1 109 ? -7.646 -27.603 8.917 1.00 71.59 107 MET A C 1
ATOM 874 O O . MET A 1 109 ? -7.175 -28.410 9.727 1.00 72.78 107 MET A O 1
ATOM 879 N N . ARG A 1 110 ? -7.713 -26.297 9.159 1.00 68.94 108 ARG A N 1
ATOM 880 C CA . ARG A 1 110 ? -7.250 -25.720 10.413 1.00 73.47 108 ARG A CA 1
ATOM 881 C C . ARG A 1 110 ? -8.088 -26.219 11.598 1.00 73.67 108 ARG A C 1
ATOM 882 O O . ARG A 1 110 ? -7.555 -26.488 12.683 1.00 71.98 108 ARG A O 1
ATOM 890 N N . LEU A 1 111 ? -9.391 -26.361 11.368 1.00 72.03 109 LEU A N 1
ATOM 891 C CA . LEU A 1 111 ? -10.316 -26.803 12.403 1.00 70.32 109 LEU A CA 1
ATOM 892 C C . LEU A 1 111 ? -10.200 -28.286 12.727 1.00 72.92 109 LEU A C 1
ATOM 893 O O . LEU A 1 111 ? -10.332 -28.676 13.891 1.00 75.12 109 LEU A O 1
ATOM 898 N N . THR A 1 112 ? -9.966 -29.112 11.706 1.00 70.52 110 THR A N 1
ATOM 899 C CA . THR A 1 112 ? -10.103 -30.563 11.873 1.00 68.90 110 THR A CA 1
ATOM 900 C C . THR A 1 112 ? -8.863 -31.397 11.591 1.00 69.08 110 THR A C 1
ATOM 901 O O . THR A 1 112 ? -8.884 -32.601 11.831 1.00 72.48 110 THR A O 1
ATOM 905 N N . GLY A 1 113 ? -7.807 -30.790 11.054 1.00 72.35 111 GLY A N 1
ATOM 906 C CA . GLY A 1 113 ? -6.619 -31.548 10.629 1.00 74.01 111 GLY A CA 1
ATOM 907 C C . GLY A 1 113 ? -5.584 -31.751 11.722 1.00 78.79 111 GLY A C 1
ATOM 908 O O . GLY A 1 113 ? -5.664 -31.135 12.787 1.00 80.97 111 GLY A O 1
ATOM 909 N N . THR A 1 114 ? -4.612 -32.622 11.459 1.00 78.49 112 THR A N 1
ATOM 910 C CA . THR A 1 114 ? -3.484 -32.815 12.365 1.00 81.19 112 THR A CA 1
ATOM 911 C C . THR A 1 114 ? -2.563 -31.605 12.257 1.00 82.62 112 THR A C 1
ATOM 912 O O . THR A 1 114 ? -2.494 -30.965 11.197 1.00 86.98 112 THR A O 1
ATOM 916 N N . ALA A 1 115 ? -1.857 -31.302 13.346 1.00 79.50 113 ALA A N 1
ATOM 917 C CA . ALA A 1 115 ? -0.859 -30.235 13.365 1.00 80.49 113 ALA A CA 1
ATOM 918 C C . ALA A 1 115 ? 0.018 -30.233 12.107 1.00 82.12 113 ALA A C 1
ATOM 919 O O . ALA A 1 115 ? 0.190 -29.192 11.460 1.00 82.62 113 ALA A O 1
ATOM 921 N N . ILE A 1 116 ? 0.556 -31.407 11.770 1.00 85.04 114 ILE A N 1
ATOM 922 C CA . ILE A 1 116 ? 1.387 -31.598 10.581 1.00 88.32 114 ILE A CA 1
ATOM 923 C C . ILE A 1 116 ? 0.660 -31.110 9.319 1.00 88.61 114 ILE A C 1
ATOM 924 O O . ILE A 1 116 ? 1.167 -30.241 8.599 1.00 86.62 114 ILE A O 1
ATOM 929 N N . ASP A 1 117 ? -0.542 -31.642 9.089 1.00 86.50 115 ASP A N 1
ATOM 930 C CA . ASP A 1 117 ? -1.332 -31.311 7.902 1.00 82.67 115 ASP A CA 1
ATOM 931 C C . ASP A 1 117 ? -1.659 -29.819 7.813 1.00 81.68 115 ASP A C 1
ATOM 932 O O . ASP A 1 117 ? -1.685 -29.247 6.715 1.00 77.71 115 ASP A O 1
ATOM 937 N N . CYS A 1 118 ? -1.877 -29.189 8.969 1.00 79.54 116 CYS A N 1
ATOM 938 C CA . CYS A 1 118 ? -2.105 -27.747 9.014 1.00 78.08 116 CYS A CA 1
ATOM 939 C C . CYS A 1 118 ? -0.943 -26.970 8.414 1.00 77.38 116 CYS A C 1
ATOM 940 O O . CYS A 1 118 ? -1.147 -26.101 7.571 1.00 78.64 116 CYS A O 1
ATOM 943 N N . TYR A 1 119 ? 0.274 -27.290 8.842 1.00 79.96 117 TYR A N 1
ATOM 944 C CA . TYR A 1 119 ? 1.445 -26.571 8.353 1.00 79.42 117 TYR A CA 1
ATOM 945 C C . TYR A 1 119 ? 1.740 -26.936 6.905 1.00 77.70 117 TYR A C 1
ATOM 946 O O . TYR A 1 119 ? 1.943 -26.057 6.061 1.00 74.80 117 TYR A O 1
ATOM 955 N N . LYS A 1 120 ? 1.708 -28.238 6.627 1.00 78.09 118 LYS A N 1
ATOM 956 C CA . LYS A 1 120 ? 1.944 -28.775 5.290 1.00 79.23 118 LYS A CA 1
ATOM 957 C C . LYS A 1 120 ? 1.066 -28.091 4.226 1.00 79.91 118 LYS A C 1
ATOM 958 O O . LYS A 1 120 ? 1.560 -27.689 3.166 1.00 75.75 118 LYS A O 1
ATOM 964 N N . TYR A 1 121 ? -0.221 -27.933 4.526 1.00 75.55 119 TYR A N 1
ATOM 965 C CA . TYR A 1 121 ? -1.163 -27.486 3.506 1.00 72.70 119 TYR A CA 1
ATOM 966 C C . TYR A 1 121 ? -1.532 -26.007 3.548 1.00 75.31 119 TYR A C 1
ATOM 967 O O . TYR A 1 121 ? -1.950 -25.450 2.520 1.00 73.59 119 TYR A O 1
ATOM 976 N N . LEU A 1 122 ? -1.380 -25.367 4.712 1.00 72.20 120 LEU A N 1
ATOM 977 C CA . LEU A 1 122 ? -1.723 -23.949 4.829 1.00 72.76 120 LEU A CA 1
ATOM 978 C C . LEU A 1 122 ? -0.533 -23.043 4.558 1.00 76.30 120 LEU A C 1
ATOM 979 O O . LEU A 1 122 ? -0.695 -21.964 3.986 1.00 77.97 120 LEU A O 1
ATOM 984 N N . GLU A 1 123 ? 0.660 -23.486 4.958 1.00 79.79 121 GLU A N 1
ATOM 985 C CA . GLU A 1 123 ? 1.861 -22.653 4.841 1.00 81.11 121 GLU A CA 1
ATOM 986 C C . GLU A 1 123 ? 2.205 -22.214 3.399 1.00 81.53 121 GLU A C 1
ATOM 987 O O . GLU A 1 123 ? 2.495 -21.033 3.177 1.00 83.75 121 GLU A O 1
ATOM 993 N N . PRO A 1 124 ? 2.164 -23.144 2.414 1.00 78.73 122 PRO A N 1
ATOM 994 C CA . PRO A 1 124 ? 2.440 -22.720 1.023 1.00 76.86 122 PRO A CA 1
ATOM 995 C C . PRO A 1 124 ? 1.477 -21.645 0.516 1.00 74.02 122 PRO A C 1
ATOM 996 O O . PRO A 1 124 ? 1.807 -20.907 -0.414 1.00 71.19 122 PRO A O 1
ATOM 1000 N N . LEU A 1 125 ? 0.311 -21.538 1.152 1.00 74.68 123 LEU A N 1
ATOM 1001 C CA . LEU A 1 125 ? -0.679 -20.546 0.751 1.00 74.10 123 LEU A CA 1
ATOM 1002 C C . LEU A 1 125 ? -0.276 -19.124 1.141 1.00 77.80 123 LEU A C 1
ATOM 1003 O O . LEU A 1 125 ? -0.941 -18.159 0.745 1.00 80.05 123 LEU A O 1
ATOM 1008 N N . TYR A 1 126 ? 0.820 -18.991 1.893 1.00 78.69 124 TYR A N 1
ATOM 1009 C CA . TYR A 1 126 ? 1.403 -17.671 2.154 1.00 81.77 124 TYR A CA 1
ATOM 1010 C C . TYR A 1 126 ? 1.840 -16.943 0.877 1.00 86.17 124 TYR A C 1
ATOM 1011 O O . TYR A 1 126 ? 1.935 -15.714 0.877 1.00 88.82 124 TYR A O 1
ATOM 1020 N N . ASN A 1 127 ? 2.102 -17.694 -0.200 1.00 86.93 125 ASN A N 1
ATOM 1021 C CA . ASN A 1 127 ? 2.454 -17.096 -1.500 1.00 90.78 125 ASN A CA 1
ATOM 1022 C C . ASN A 1 127 ? 1.275 -16.425 -2.202 1.00 88.22 125 ASN A C 1
ATOM 1023 O O . ASN A 1 127 ? 1.463 -15.572 -3.073 1.00 89.01 125 ASN A O 1
ATOM 1028 N N . ASP A 1 128 ? 0.066 -16.819 -1.808 1.00 84.94 126 ASP A N 1
ATOM 1029 C CA . ASP A 1 128 ? -1.170 -16.373 -2.443 1.00 83.58 126 ASP A CA 1
ATOM 1030 C C . ASP A 1 128 ? -1.612 -15.007 -1.885 1.00 85.76 126 ASP A C 1
ATOM 1031 O O . ASP A 1 128 ? -2.190 -14.921 -0.795 1.00 85.65 126 ASP A O 1
ATOM 1036 N N . TYR A 1 129 ? -1.332 -13.946 -2.640 1.00 90.94 127 TYR A N 1
ATOM 1037 C CA . TYR A 1 129 ? -1.632 -12.575 -2.207 1.00 95.15 127 TYR A CA 1
ATOM 1038 C C . TYR A 1 129 ? -2.836 -11.922 -2.904 1.00 96.30 127 TYR A C 1
ATOM 1039 O O . TYR A 1 129 ? -3.001 -10.701 -2.853 1.00 99.73 127 TYR A O 1
ATOM 1048 N N . ARG A 1 130 ? -3.680 -12.735 -3.534 1.00 93.65 128 ARG A N 1
ATOM 1049 C CA . ARG A 1 130 ? -4.884 -12.235 -4.192 1.00 93.79 128 ARG A CA 1
ATOM 1050 C C . ARG A 1 130 ? -5.826 -11.546 -3.209 1.00 97.07 128 ARG A C 1
ATOM 1051 O O . ARG A 1 130 ? -5.959 -11.971 -2.052 1.00 101.08 128 ARG A O 1
ATOM 1059 N N . LYS A 1 131 ? -6.460 -10.475 -3.687 1.00 99.44 129 LYS A N 1
ATOM 1060 C CA . LYS A 1 131 ? -7.435 -9.701 -2.923 1.00 98.85 129 LYS A CA 1
ATOM 1061 C C . LYS A 1 131 ? -8.669 -10.542 -2.635 1.00 95.34 129 LYS A C 1
ATOM 1062 O O . LYS A 1 131 ? -9.124 -11.295 -3.492 1.00 95.27 129 LYS A O 1
ATOM 1068 N N . ILE A 1 132 ? -9.203 -10.415 -1.424 1.00 97.31 130 ILE A N 1
ATOM 1069 C CA . ILE A 1 132 ? -10.429 -11.117 -1.046 1.00 96.42 130 ILE A CA 1
ATOM 1070 C C . ILE A 1 132 ? -11.404 -10.201 -0.310 1.00 97.36 130 ILE A C 1
ATOM 1071 O O . ILE A 1 132 ? -11.001 -9.245 0.357 1.00 102.29 130 ILE A O 1
ATOM 1076 N N . LYS A 1 133 ? -12.688 -10.509 -0.453 1.00 96.56 131 LYS A N 1
ATOM 1077 C CA . LYS A 1 133 ? -13.763 -9.768 0.183 1.00 97.33 131 LYS A CA 1
ATOM 1078 C C . LYS A 1 133 ? -14.026 -10.383 1.556 1.00 98.19 131 LYS A C 1
ATOM 1079 O O . LYS A 1 133 ? -14.136 -11.607 1.694 1.00 98.67 131 LYS A O 1
ATOM 1085 N N . SER A 1 134 ? -14.118 -9.532 2.571 1.00 99.29 132 SER A N 1
ATOM 1086 C CA . SER A 1 134 ? -14.312 -9.991 3.940 1.00 99.66 132 SER A CA 1
ATOM 1087 C C . SER A 1 134 ? -15.435 -9.221 4.616 1.00 101.38 132 SER A C 1
ATOM 1088 O O . SER A 1 134 ? -15.419 -7.996 4.632 1.00 110.93 132 SER A O 1
ATOM 1091 N N . GLN A 1 135 ? -16.411 -9.933 5.172 1.00 100.61 133 GLN A N 1
ATOM 1092 C CA . GLN A 1 135 ? -17.476 -9.272 5.926 1.00 101.10 133 GLN A CA 1
ATOM 1093 C C . GLN A 1 135 ? -17.208 -9.310 7.432 1.00 99.81 133 GLN A C 1
ATOM 1094 O O . GLN A 1 135 ? -17.241 -10.377 8.053 1.00 94.90 133 GLN A O 1
ATOM 1100 N N . ASN A 1 136 ? -16.949 -8.139 8.012 1.00 103.11 134 ASN A N 1
ATOM 1101 C CA . ASN A 1 136 ? -16.655 -8.050 9.444 1.00 109.94 134 ASN A CA 1
ATOM 1102 C C . ASN A 1 136 ? -17.892 -8.188 10.338 1.00 108.70 134 ASN A C 1
ATOM 1103 O O . ASN A 1 136 ? -19.025 -8.249 9.850 1.00 105.23 134 ASN A O 1
ATOM 1108 N N . ARG A 1 137 ? -17.648 -8.234 11.646 1.00 108.65 135 ARG A N 1
ATOM 1109 C CA . ARG A 1 137 ? -18.682 -8.443 12.660 1.00 109.97 135 ARG A CA 1
ATOM 1110 C C . ARG A 1 137 ? -19.883 -7.495 12.519 1.00 108.44 135 ARG A C 1
ATOM 1111 O O . ARG A 1 137 ? -21.018 -7.873 12.817 1.00 103.61 135 ARG A O 1
ATOM 1119 N N . ASN A 1 138 ? -19.619 -6.274 12.055 1.00 112.88 136 ASN A N 1
ATOM 1120 C CA . ASN A 1 138 ? -20.651 -5.246 11.877 1.00 118.12 136 ASN A CA 1
ATOM 1121 C C . ASN A 1 138 ? -21.547 -5.484 10.664 1.00 117.59 136 ASN A C 1
ATOM 1122 O O . ASN A 1 138 ? -22.701 -5.045 10.638 1.00 115.66 136 ASN A O 1
ATOM 1127 N N . GLY A 1 139 ? -21.007 -6.178 9.664 1.00 115.61 137 GLY A N 1
ATOM 1128 C CA . GLY A 1 139 ? -21.692 -6.364 8.385 1.00 112.56 137 GLY A CA 1
ATOM 1129 C C . GLY A 1 139 ? -21.020 -5.556 7.291 1.00 112.94 137 GLY A C 1
ATOM 1130 O O . GLY A 1 139 ? -21.432 -5.602 6.136 1.00 112.72 137 GLY A O 1
ATOM 1131 N N . GLU A 1 140 ? -19.985 -4.813 7.669 1.00 117.61 138 GLU A N 1
ATOM 1132 C CA . GLU A 1 140 ? -19.191 -4.018 6.738 1.00 122.50 138 GLU A CA 1
ATOM 1133 C C . GLU A 1 140 ? -18.257 -4.908 5.915 1.00 120.68 138 GLU A C 1
ATOM 1134 O O . GLU A 1 140 ? -17.668 -5.858 6.439 1.00 120.13 138 GLU A O 1
ATOM 1140 N N . PHE A 1 141 ? -18.124 -4.591 4.629 1.00 118.31 139 PHE A N 1
ATOM 1141 C CA . PHE A 1 141 ? -17.198 -5.303 3.752 1.00 115.93 139 PHE A CA 1
ATOM 1142 C C . PHE A 1 141 ? -15.820 -4.656 3.737 1.00 119.31 139 PHE A C 1
ATOM 1143 O O . PHE A 1 141 ? -15.687 -3.447 3.539 1.00 124.56 139 PHE A O 1
ATOM 1151 N N . GLU A 1 142 ? -14.796 -5.475 3.948 1.00 117.94 140 GLU A N 1
ATOM 1152 C CA . GLU A 1 142 ? -13.415 -5.019 3.948 1.00 117.73 140 GLU A CA 1
ATOM 1153 C C . GLU A 1 142 ? -12.585 -5.788 2.930 1.00 114.90 140 GLU A C 1
ATOM 1154 O O . GLU A 1 142 ? -12.814 -6.976 2.692 1.00 114.59 140 GLU A O 1
ATOM 1160 N N . LEU A 1 143 ? -11.630 -5.091 2.323 1.00 114.78 141 LEU A N 1
ATOM 1161 C CA . LEU A 1 143 ? -10.630 -5.716 1.472 1.00 110.87 141 LEU A CA 1
ATOM 1162 C C . LEU A 1 143 ? -9.614 -6.457 2.340 1.00 109.40 141 LEU A C 1
ATOM 1163 O O . LEU A 1 143 ? -9.203 -5.965 3.392 1.00 110.05 141 LEU A O 1
ATOM 1168 N N . MET A 1 144 ? -9.219 -7.644 1.894 1.00 105.83 142 MET A N 1
ATOM 1169 C CA . MET A 1 144 ? -8.236 -8.457 2.600 1.00 103.07 142 MET A CA 1
ATOM 1170 C C . MET A 1 144 ? -7.384 -9.177 1.553 1.00 102.12 142 MET A C 1
ATOM 1171 O O . MET A 1 144 ? -7.604 -9.005 0.352 1.00 100.33 142 MET A O 1
ATOM 1176 N N . HIS A 1 145 ? -6.403 -9.957 1.998 1.00 100.03 143 HIS A N 1
ATOM 1177 C CA . HIS A 1 145 ? -5.581 -10.763 1.095 1.00 97.06 143 HIS A CA 1
ATOM 1178 C C . HIS A 1 145 ? -5.489 -12.199 1.607 1.00 93.59 143 HIS A C 1
ATOM 1179 O O . HIS A 1 145 ? -5.448 -12.426 2.821 1.00 91.87 143 HIS A O 1
ATOM 1186 N N . VAL A 1 146 ? -5.451 -13.159 0.681 1.00 89.24 144 VAL A N 1
ATOM 1187 C CA . VAL A 1 146 ? -5.421 -14.589 1.036 1.00 84.41 144 VAL A CA 1
ATOM 1188 C C . VAL A 1 146 ? -4.396 -14.915 2.140 1.00 85.64 144 VAL A C 1
ATOM 1189 O O . VAL A 1 146 ? -4.746 -15.522 3.157 1.00 83.41 144 VAL A O 1
ATOM 1193 N N . ASP A 1 147 ? -3.144 -14.499 1.942 1.00 86.89 145 ASP A N 1
ATOM 1194 C CA . ASP A 1 147 ? -2.067 -14.780 2.896 1.00 87.75 145 ASP A CA 1
ATOM 1195 C C . ASP A 1 147 ? -2.325 -14.236 4.307 1.00 93.18 145 ASP A C 1
ATOM 1196 O O . ASP A 1 147 ? -1.857 -14.817 5.292 1.00 95.77 145 ASP A O 1
ATOM 1201 N N . GLU A 1 148 ? -3.065 -13.128 4.397 1.00 94.86 146 GLU A N 1
ATOM 1202 C CA . GLU A 1 148 ? -3.470 -12.560 5.689 1.00 91.74 146 GLU A CA 1
ATOM 1203 C C . GLU A 1 148 ? -4.478 -13.462 6.399 1.00 88.53 146 GLU A C 1
ATOM 1204 O O . GLU A 1 148 ? -4.430 -13.628 7.627 1.00 89.40 146 GLU A O 1
ATOM 1210 N N . PHE A 1 149 ? -5.383 -14.043 5.614 1.00 84.12 147 PHE A N 1
ATOM 1211 C CA . PHE A 1 149 ? -6.348 -15.012 6.121 1.00 79.13 147 PHE A CA 1
ATOM 1212 C C . PHE A 1 149 ? -5.611 -16.255 6.623 1.00 78.93 147 PHE A C 1
ATOM 1213 O O . PHE A 1 149 ? -5.929 -16.788 7.691 1.00 83.80 147 PHE A O 1
ATOM 1221 N N . ILE A 1 150 ? -4.610 -16.687 5.855 1.00 76.66 148 ILE A N 1
ATOM 1222 C CA . ILE A 1 150 ? -3.799 -17.850 6.203 1.00 77.31 148 ILE A CA 1
ATOM 1223 C C . ILE A 1 150 ? -3.032 -17.597 7.505 1.00 83.45 148 ILE A C 1
ATOM 1224 O O . ILE A 1 150 ? -2.949 -18.480 8.371 1.00 83.93 148 ILE A O 1
ATOM 1229 N N . ASP A 1 151 ? -2.497 -16.382 7.631 1.00 87.27 149 ASP A N 1
ATOM 1230 C CA . ASP A 1 151 ? -1.783 -15.953 8.826 1.00 91.25 149 ASP A CA 1
ATOM 1231 C C . ASP A 1 151 ? -2.698 -15.950 10.047 1.00 90.41 149 ASP A C 1
ATOM 1232 O O . ASP A 1 151 ? -2.306 -16.414 11.124 1.00 88.88 149 ASP A O 1
ATOM 1237 N N . GLU A 1 152 ? -3.914 -15.435 9.863 1.00 90.33 150 GLU A N 1
ATOM 1238 C CA . GLU A 1 152 ? -4.946 -15.481 10.897 1.00 88.83 150 GLU A CA 1
ATOM 1239 C C . GLU A 1 152 ? -5.304 -16.913 11.293 1.00 87.45 150 GLU A C 1
ATOM 1240 O O . GLU A 1 152 ? -5.483 -17.209 12.482 1.00 91.74 150 GLU A O 1
ATOM 1246 N N . LEU A 1 153 ? -5.395 -17.803 10.306 1.00 80.59 151 LEU A N 1
ATOM 1247 C CA . LEU A 1 153 ? -5.661 -19.212 10.589 1.00 73.92 151 LEU A CA 1
ATOM 1248 C C . LEU A 1 153 ? -4.564 -19.829 11.448 1.00 73.45 151 LEU A C 1
ATOM 1249 O O . LEU A 1 153 ? -4.845 -20.654 12.316 1.00 73.09 151 LEU A O 1
ATOM 1254 N N . LEU A 1 154 ? -3.317 -19.431 11.208 1.00 72.88 152 LEU A N 1
ATOM 1255 C CA . LEU A 1 154 ? -2.187 -20.050 11.898 1.00 76.44 152 LEU A CA 1
ATOM 1256 C C . LEU A 1 154 ? -1.745 -19.353 13.201 1.00 80.13 152 LEU A C 1
ATOM 1257 O O . LEU A 1 154 ? -0.999 -19.944 13.982 1.00 78.63 152 LEU A O 1
ATOM 1262 N N . HIS A 1 155 ? -2.199 -18.117 13.436 1.00 83.12 153 HIS A N 1
ATOM 1263 C CA . HIS A 1 155 ? -1.754 -17.345 14.610 1.00 88.07 153 HIS A CA 1
ATOM 1264 C C . HIS A 1 155 ? -2.857 -16.645 15.420 1.00 89.55 153 HIS A C 1
ATOM 1265 O O . HIS A 1 155 ? -2.552 -15.887 16.341 1.00 90.05 153 HIS A O 1
ATOM 1272 N N . SER A 1 156 ? -4.124 -16.884 15.083 1.00 87.52 154 SER A N 1
ATOM 1273 C CA . SER A 1 156 ? -5.225 -16.276 15.831 1.00 87.26 154 SER A CA 1
ATOM 1274 C C . SER A 1 156 ? -5.973 -17.282 16.686 1.00 90.03 154 SER A C 1
ATOM 1275 O O . SER A 1 156 ? -5.906 -18.490 16.441 1.00 91.28 154 SER A O 1
ATOM 1278 N N . GLU A 1 157 ? -6.682 -16.776 17.691 1.00 92.95 155 GLU A N 1
ATOM 1279 C CA . GLU A 1 157 ? -7.489 -17.619 18.568 1.00 96.92 155 GLU A CA 1
ATOM 1280 C C . GLU A 1 157 ? -8.833 -17.919 17.918 1.00 91.88 155 GLU A C 1
ATOM 1281 O O . GLU A 1 157 ? -9.386 -19.011 18.072 1.00 89.94 155 GLU A O 1
ATOM 1287 N N . ARG A 1 158 ? -9.343 -16.936 17.186 1.00 90.25 156 ARG A N 1
ATOM 1288 C CA . ARG A 1 158 ? -10.662 -17.013 16.588 1.00 94.09 156 ARG A CA 1
ATOM 1289 C C . ARG A 1 158 ? -10.625 -16.524 15.141 1.00 92.01 156 ARG A C 1
ATOM 1290 O O . ARG A 1 158 ? -10.085 -15.456 14.852 1.00 95.68 156 ARG A O 1
ATOM 1298 N N . VAL A 1 159 ? -11.185 -17.317 14.233 1.00 86.35 157 VAL A N 1
ATOM 1299 C CA . VAL A 1 159 ? -11.365 -16.884 12.842 1.00 80.81 157 VAL A CA 1
ATOM 1300 C C . VAL A 1 159 ? -12.795 -17.230 12.432 1.00 79.42 157 VAL A C 1
ATOM 1301 O O . VAL A 1 159 ? -13.317 -18.284 12.818 1.00 77.99 157 VAL A O 1
ATOM 1305 N N . CYS A 1 160 ? -13.425 -16.324 11.683 1.00 78.71 158 CYS A N 1
ATOM 1306 C CA . CYS A 1 160 ? -14.822 -16.462 11.247 1.00 81.77 158 CYS A CA 1
ATOM 1307 C C . CYS A 1 160 ? -15.772 -16.836 12.387 1.00 84.01 158 CYS A C 1
ATOM 1308 O O . CYS A 1 160 ? -16.725 -17.597 12.195 1.00 86.80 158 CYS A O 1
ATOM 1311 N N . ASP A 1 161 ? -15.497 -16.282 13.567 1.00 87.00 159 ASP A N 1
ATOM 1312 C CA . ASP A 1 161 ? -16.287 -16.513 14.784 1.00 87.52 159 ASP A CA 1
ATOM 1313 C C . ASP A 1 161 ? -16.343 -17.966 15.250 1.00 83.62 159 ASP A C 1
ATOM 1314 O O . ASP A 1 161 ? -17.298 -18.398 15.908 1.00 84.70 159 ASP A O 1
ATOM 1319 N N . ILE A 1 162 ? -15.304 -18.714 14.897 1.00 80.51 160 ILE A N 1
ATOM 1320 C CA . ILE A 1 162 ? -15.068 -20.031 15.472 1.00 81.41 160 ILE A CA 1
ATOM 1321 C C . ILE A 1 162 ? -13.772 -19.936 16.265 1.00 82.62 160 ILE A C 1
ATOM 1322 O O . ILE A 1 162 ? -12.780 -19.364 15.786 1.00 81.00 160 ILE A O 1
ATOM 1327 N N . ILE A 1 163 ? -13.792 -20.470 17.485 1.00 86.54 161 ILE A N 1
ATOM 1328 C CA . ILE A 1 163 ? -12.579 -20.590 18.281 1.00 86.01 161 ILE A CA 1
ATOM 1329 C C . ILE A 1 163 ? -11.750 -21.737 17.710 1.00 85.84 161 ILE A C 1
ATOM 1330 O O . ILE A 1 163 ? -12.198 -22.892 17.667 1.00 86.20 161 ILE A O 1
ATOM 1335 N N . LEU A 1 164 ? -10.548 -21.398 17.254 1.00 81.23 162 LEU A N 1
ATOM 1336 C CA . LEU A 1 164 ? -9.650 -22.363 16.641 1.00 79.09 162 LEU A CA 1
ATOM 1337 C C . LEU A 1 164 ? -9.074 -23.315 17.683 1.00 84.03 162 LEU A C 1
ATOM 1338 O O . LEU A 1 164 ? -8.556 -22.865 18.715 1.00 88.84 162 LEU A O 1
ATOM 1343 N N . PRO A 1 165 ? -9.186 -24.636 17.434 1.00 86.01 163 PRO A N 1
ATOM 1344 C CA . PRO A 1 165 ? -8.579 -25.632 18.320 1.00 87.47 163 PRO A CA 1
ATOM 1345 C C . PRO A 1 165 ? -7.081 -25.391 18.456 1.00 89.23 163 PRO A C 1
ATOM 1346 O O . PRO A 1 165 ? -6.425 -25.008 17.482 1.00 87.33 163 PRO A O 1
ATOM 1350 N N . ARG A 1 166 ? -6.559 -25.588 19.663 1.00 94.91 164 ARG A N 1
ATOM 1351 C CA . ARG A 1 166 ? -5.161 -25.296 19.961 1.00 98.30 164 ARG A CA 1
ATOM 1352 C C . ARG A 1 166 ? -4.251 -26.031 18.982 1.00 96.84 164 ARG A C 1
ATOM 1353 O O . ARG A 1 166 ? -4.433 -27.226 18.730 1.00 94.47 164 ARG A O 1
ATOM 1361 N N . LEU A 1 167 ? -3.288 -25.298 18.426 1.00 97.55 165 LEU A N 1
ATOM 1362 C CA . LEU A 1 167 ? -2.335 -25.840 17.457 1.00 97.84 165 LEU A CA 1
ATOM 1363 C C . LEU A 1 167 ? -0.888 -25.630 17.915 1.00 100.66 165 LEU A C 1
ATOM 1364 O O . LEU A 1 167 ? -0.463 -24.495 18.148 1.00 98.54 165 LEU A O 1
ATOM 1369 N N . GLN A 1 168 ? -0.145 -26.732 18.031 1.00 107.31 166 GLN A N 1
ATOM 1370 C CA . GLN A 1 168 ? 1.273 -26.715 18.417 1.00 117.67 166 GLN A CA 1
ATOM 1371 C C . GLN A 1 168 ? 2.090 -25.847 17.468 1.00 117.31 166 GLN A C 1
ATOM 1372 O O . GLN A 1 168 ? 1.829 -25.828 16.264 1.00 113.67 166 GLN A O 1
ATOM 1378 N N . LYS A 1 169 ? 3.078 -25.137 18.006 1.00 122.30 167 LYS A N 1
ATOM 1379 C CA . LYS A 1 169 ? 3.983 -24.347 17.170 1.00 125.92 167 LYS A CA 1
ATOM 1380 C C . LYS A 1 169 ? 4.886 -25.278 16.366 1.00 123.27 167 LYS A C 1
ATOM 1381 O O . LYS A 1 169 ? 5.301 -26.332 16.866 1.00 124.58 167 LYS A O 1
ATOM 1387 N N . ARG A 1 170 ? 5.174 -24.890 15.124 1.00 118.03 168 ARG A N 1
ATOM 1388 C CA . ARG A 1 170 ? 5.878 -25.763 14.185 1.00 116.32 168 ARG A CA 1
ATOM 1389 C C . ARG A 1 170 ? 7.200 -26.277 14.748 1.00 117.46 168 ARG A C 1
ATOM 1390 O O . ARG A 1 170 ? 7.491 -27.477 14.665 1.00 113.55 168 ARG A O 1
ATOM 1398 N N . TYR A 1 171 ? 7.978 -25.368 15.337 1.00 122.05 169 TYR A N 1
ATOM 1399 C CA . TYR A 1 171 ? 9.260 -25.708 15.965 1.00 128.77 169 TYR A CA 1
ATOM 1400 C C . TYR A 1 171 ? 9.154 -26.888 16.950 1.00 127.12 169 TYR A C 1
ATOM 1401 O O . TYR A 1 171 ? 10.050 -27.740 16.995 1.00 128.92 169 TYR A O 1
ATOM 1410 N N . VAL A 1 172 ? 8.059 -26.944 17.713 1.00 128.33 170 VAL A N 1
ATOM 1411 C CA . VAL A 1 172 ? 7.827 -28.049 18.657 1.00 134.38 170 VAL A CA 1
ATO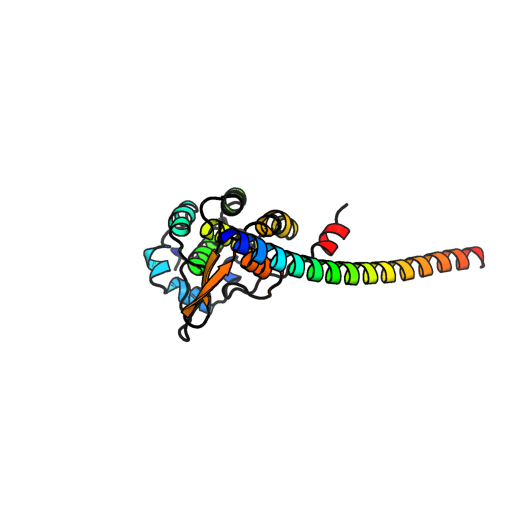M 1412 C C . VAL A 1 172 ? 7.550 -29.370 17.919 1.00 138.37 170 VAL A C 1
ATOM 1413 O O . VAL A 1 172 ? 8.073 -30.423 18.307 1.00 142.78 170 VAL A O 1
ATOM 1417 N N . LEU A 1 173 ? 6.749 -29.306 16.851 1.00 139.84 171 LEU A N 1
ATOM 1418 C CA . LEU A 1 173 ? 6.453 -30.485 16.022 1.00 140.08 171 LEU A CA 1
ATOM 1419 C C . LEU A 1 173 ? 7.679 -30.987 15.261 1.00 138.41 171 LEU A C 1
ATOM 1420 O O . LEU A 1 173 ? 7.797 -32.184 14.983 1.00 139.49 171 LEU A O 1
ATOM 1425 N N . GLU A 1 174 ? 8.577 -30.060 14.927 1.00 137.13 172 GLU A N 1
ATOM 1426 C CA . GLU A 1 174 ? 9.842 -30.386 14.269 1.00 135.99 172 GLU A CA 1
ATOM 1427 C C . GLU A 1 174 ? 10.820 -31.029 15.249 1.00 141.13 172 GLU A C 1
ATOM 1428 O O . GLU A 1 174 ? 11.453 -32.036 14.924 1.00 143.94 172 GLU A O 1
ATOM 1434 N N . GLU A 1 175 ? 10.929 -30.454 16.449 1.00 144.31 173 GLU A N 1
ATOM 1435 C CA . GLU A 1 175 ? 11.740 -31.044 17.522 1.00 149.73 173 GLU A CA 1
ATOM 1436 C C . GLU A 1 175 ? 11.211 -32.410 17.963 1.00 155.58 173 GLU A C 1
ATOM 1437 O O . GLU A 1 175 ? 11.970 -33.242 18.474 1.00 159.71 173 GLU A O 1
ATOM 1443 N N . ALA A 1 176 ? 9.911 -32.628 17.757 1.00 158.83 174 ALA A N 1
ATOM 1444 C CA . ALA A 1 176 ? 9.287 -33.934 17.978 1.00 159.86 174 ALA A CA 1
ATOM 1445 C C . ALA A 1 176 ? 9.618 -34.936 16.863 1.00 159.22 174 ALA A C 1
ATOM 1446 O O . ALA A 1 176 ? 9.608 -36.146 17.096 1.00 158.96 174 ALA A O 1
ATOM 1448 N N . GLU A 1 177 ? 9.912 -34.427 15.663 1.00 159.75 175 GLU A N 1
ATOM 1449 C CA . GLU A 1 177 ? 10.226 -35.269 14.500 1.00 161.91 175 GLU A CA 1
ATOM 1450 C C . GLU A 1 177 ? 11.458 -36.139 14.770 1.00 166.90 175 GLU A C 1
ATOM 1451 O O . GLU A 1 177 ? 12.364 -35.732 15.503 1.00 169.75 175 GLU A O 1
ATOM 1457 N N . GLN A 1 178 ? 11.478 -37.338 14.189 1.00 170.19 176 GLN A N 1
ATOM 1458 C CA . GLN A 1 178 ? 12.605 -38.256 14.352 1.00 171.18 176 GLN A CA 1
ATOM 1459 C C . GLN A 1 178 ? 13.780 -37.835 13.472 1.00 169.99 176 GLN A C 1
ATOM 1460 O O . GLN A 1 178 ? 14.939 -38.023 13.839 1.00 170.48 176 GLN A O 1
ATOM 1466 N N . GLU B 2 6 ? 1.481 -4.442 -14.325 1.00 160.37 270 GLU B N 1
ATOM 1467 C CA . GLU B 2 6 ? 1.639 -2.971 -14.108 1.00 164.23 270 GLU B CA 1
ATOM 1468 C C . GLU B 2 6 ? 1.465 -2.571 -12.632 1.00 167.52 270 GLU B C 1
ATOM 1469 O O . GLU B 2 6 ? 2.344 -2.845 -11.815 1.00 169.59 270 GLU B O 1
ATOM 1475 N N . ASN B 2 7 ? 0.338 -1.939 -12.294 1.00 170.87 271 ASN B N 1
ATOM 1476 C CA . ASN B 2 7 ? 0.071 -1.478 -10.923 1.00 166.38 271 ASN B CA 1
ATOM 1477 C C . ASN B 2 7 ? 0.045 -2.584 -9.861 1.00 162.67 271 ASN B C 1
ATOM 1478 O O . ASN B 2 7 ? 0.403 -2.346 -8.704 1.00 162.84 271 ASN B O 1
ATOM 1483 N N . ASP B 2 8 ? -0.363 -3.790 -10.266 1.00 159.76 272 ASP B N 1
ATOM 1484 C CA . ASP B 2 8 ? -0.362 -4.967 -9.385 1.00 155.24 272 ASP B CA 1
ATOM 1485 C C . ASP B 2 8 ? 1.054 -5.424 -8.988 1.00 157.12 272 ASP B C 1
ATOM 1486 O O . ASP B 2 8 ? 1.221 -6.279 -8.107 1.00 154.71 272 ASP B O 1
ATOM 1491 N N . GLU B 2 9 ? 2.065 -4.846 -9.641 1.00 159.93 273 GLU B N 1
ATOM 1492 C CA . GLU B 2 9 ? 3.457 -5.006 -9.220 1.00 157.08 273 GLU B CA 1
ATOM 1493 C C . GLU B 2 9 ? 3.612 -4.503 -7.785 1.00 151.80 273 GLU B C 1
ATOM 1494 O O . GLU B 2 9 ? 4.358 -5.081 -6.986 1.00 152.35 273 GLU B O 1
ATOM 1500 N N . GLU B 2 10 ? 2.886 -3.431 -7.469 1.00 145.40 274 GLU B N 1
ATOM 1501 C CA . GLU B 2 10 ? 2.860 -2.873 -6.122 1.00 140.67 274 GLU B CA 1
ATOM 1502 C C . GLU B 2 10 ? 2.046 -3.742 -5.164 1.00 136.87 274 GLU B C 1
ATOM 1503 O O . GLU B 2 10 ? 2.206 -3.646 -3.945 1.00 139.63 274 GLU B O 1
ATOM 1509 N N . GLU B 2 11 ? 1.181 -4.589 -5.724 1.00 131.02 275 GLU B N 1
ATOM 1510 C CA . GLU B 2 11 ? 0.447 -5.588 -4.949 1.00 124.99 275 GLU B CA 1
ATOM 1511 C C . GLU B 2 11 ? 1.418 -6.683 -4.500 1.00 121.32 275 GLU B C 1
ATOM 1512 O O . GLU B 2 11 ? 1.353 -7.163 -3.358 1.00 119.35 275 GLU B O 1
ATOM 1518 N N . TYR B 2 12 ? 2.322 -7.054 -5.407 1.00 116.74 276 TYR B N 1
ATOM 1519 C CA . TYR B 2 12 ? 3.416 -7.976 -5.103 1.00 114.88 276 TYR B CA 1
ATOM 1520 C C . TYR B 2 12 ? 4.387 -7.374 -4.087 1.00 113.34 276 TYR B C 1
ATOM 1521 O O . TYR B 2 12 ? 4.903 -8.085 -3.218 1.00 111.40 276 TYR B O 1
ATOM 1530 N N . GLU B 2 13 ? 4.630 -6.069 -4.206 1.00 115.81 277 GLU B N 1
ATOM 1531 C CA . GLU B 2 13 ? 5.463 -5.331 -3.248 1.00 116.30 277 GLU B CA 1
ATOM 1532 C C . GLU B 2 13 ? 4.816 -5.289 -1.859 1.00 112.26 277 GLU B C 1
ATOM 1533 O O . GLU B 2 13 ? 5.487 -5.506 -0.839 1.00 112.01 277 GLU B O 1
ATOM 1539 N N . ALA B 2 14 ? 3.512 -5.014 -1.834 1.00 105.84 278 ALA B N 1
ATOM 1540 C CA . ALA B 2 14 ? 2.738 -5.011 -0.595 1.00 102.70 278 ALA B CA 1
ATOM 1541 C C . ALA B 2 14 ? 2.747 -6.382 0.086 1.00 102.21 278 ALA B C 1
ATOM 1542 O O . ALA B 2 14 ? 2.757 -6.456 1.317 1.00 101.89 278 ALA B O 1
ATOM 1544 N N . TRP B 2 15 ? 2.744 -7.455 -0.715 1.00 99.70 279 TRP B N 1
ATOM 1545 C CA . TRP B 2 15 ? 2.853 -8.824 -0.184 1.00 98.47 279 TRP B CA 1
ATOM 1546 C C . TRP B 2 15 ? 4.229 -9.101 0.429 1.00 98.86 279 TRP B C 1
ATOM 1547 O O . TRP B 2 15 ? 4.319 -9.586 1.561 1.00 97.27 279 TRP B O 1
ATOM 1558 N N . LYS B 2 16 ? 5.286 -8.810 -0.333 1.00 101.36 280 LYS B N 1
ATOM 1559 C CA . LYS B 2 16 ? 6.665 -8.898 0.160 1.00 103.31 280 LYS B CA 1
ATOM 1560 C C . LYS B 2 16 ? 6.795 -8.381 1.588 1.00 103.00 280 LYS B C 1
ATOM 1561 O O . LYS B 2 16 ? 7.288 -9.088 2.471 1.00 99.62 280 LYS B O 1
ATOM 1567 N N . VAL B 2 17 ? 6.349 -7.141 1.792 1.00 103.21 281 VAL B N 1
ATOM 1568 C CA . VAL B 2 17 ? 6.403 -6.478 3.099 1.00 103.70 281 VAL B CA 1
ATOM 1569 C C . VAL B 2 17 ? 5.657 -7.289 4.165 1.00 102.54 281 VAL B C 1
ATOM 1570 O O . VAL B 2 17 ? 6.191 -7.534 5.259 1.00 107.59 281 VAL B O 1
ATOM 1574 N N . ARG B 2 18 ? 4.445 -7.728 3.829 1.00 99.03 282 ARG B N 1
ATOM 1575 C CA . ARG B 2 18 ? 3.643 -8.547 4.733 1.00 96.73 282 ARG B CA 1
ATOM 1576 C C . ARG B 2 18 ? 4.385 -9.820 5.120 1.00 97.08 282 ARG B C 1
ATOM 1577 O O . ARG B 2 18 ? 4.432 -10.191 6.302 1.00 102.52 282 ARG B O 1
ATOM 1585 N N . GLU B 2 19 ? 4.987 -10.459 4.117 1.00 91.83 283 GLU B N 1
ATOM 1586 C CA . GLU B 2 19 ? 5.722 -11.706 4.304 1.00 90.89 283 GLU B CA 1
ATOM 1587 C C . GLU B 2 19 ? 6.975 -11.504 5.152 1.00 89.96 283 GLU B C 1
ATOM 1588 O O . GLU B 2 19 ? 7.330 -12.366 5.955 1.00 90.18 283 GLU B O 1
ATOM 1594 N N . LEU B 2 20 ? 7.631 -10.359 4.979 1.00 91.61 284 LEU B N 1
ATOM 1595 C CA . LEU B 2 20 ? 8.822 -10.029 5.761 1.00 90.66 284 LEU B CA 1
ATOM 1596 C C . LEU B 2 20 ? 8.489 -9.784 7.229 1.00 90.50 284 LEU B C 1
ATOM 1597 O O . LEU B 2 20 ? 9.224 -10.237 8.115 1.00 91.71 284 LEU B O 1
ATOM 1602 N N . LYS B 2 21 ? 7.378 -9.089 7.477 1.00 91.78 285 LYS B N 1
ATOM 1603 C CA . LYS B 2 21 ? 6.865 -8.910 8.839 1.00 92.48 285 LYS B CA 1
ATOM 1604 C C . LYS B 2 21 ? 6.606 -10.271 9.476 1.00 89.28 285 LYS B C 1
ATOM 1605 O O . LYS B 2 21 ? 6.989 -10.530 10.623 1.00 89.23 285 LYS B O 1
ATOM 1611 N N . ARG B 2 22 ? 5.949 -11.131 8.705 1.00 87.88 286 ARG B N 1
ATOM 1612 C CA . ARG B 2 22 ? 5.638 -12.497 9.111 1.00 85.16 286 ARG B CA 1
ATOM 1613 C C . ARG B 2 22 ? 6.906 -13.302 9.433 1.00 85.45 286 ARG B C 1
ATOM 1614 O O . ARG B 2 22 ? 6.946 -14.019 10.439 1.00 84.30 286 ARG B O 1
ATOM 1622 N N . ILE B 2 23 ? 7.934 -13.169 8.583 1.00 86.52 287 ILE B N 1
ATOM 1623 C CA . ILE B 2 23 ? 9.221 -13.862 8.764 1.00 86.20 287 ILE B CA 1
ATOM 1624 C C . ILE B 2 23 ? 9.940 -13.385 10.023 1.00 90.00 287 ILE B C 1
ATOM 1625 O O . ILE B 2 23 ? 10.375 -14.207 10.831 1.00 93.26 287 ILE B O 1
ATOM 1630 N N . LYS B 2 24 ? 10.053 -12.066 10.180 1.00 92.14 288 LYS B N 1
ATOM 1631 C CA . LYS B 2 24 ? 10.641 -11.460 11.381 1.00 95.79 288 LYS B CA 1
ATOM 1632 C C . LYS B 2 24 ? 9.969 -11.966 12.6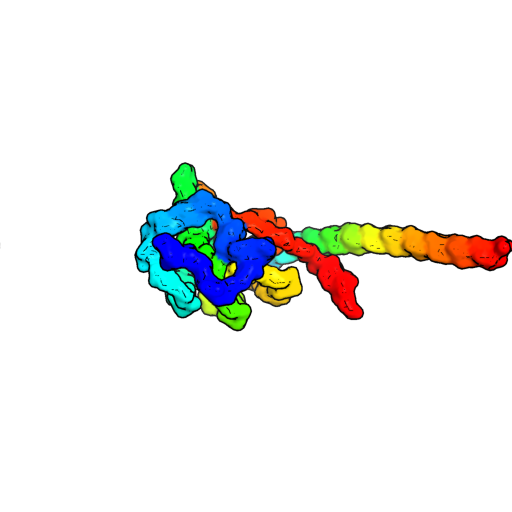70 1.00 93.51 288 LYS B C 1
ATOM 1633 O O . LYS B 2 24 ? 10.652 -12.387 13.615 1.00 92.37 288 LYS B O 1
ATOM 1639 N N . ARG B 2 25 ? 8.635 -11.932 12.691 1.00 88.10 289 ARG B N 1
ATOM 1640 C CA . ARG B 2 25 ? 7.860 -12.409 13.835 1.00 84.39 289 ARG B CA 1
ATOM 1641 C C . ARG B 2 25 ? 8.125 -13.889 14.126 1.00 88.76 289 ARG B C 1
ATOM 1642 O O . ARG B 2 25 ? 8.421 -14.258 15.273 1.00 91.58 289 ARG B O 1
ATOM 1650 N N . ASP B 2 26 ? 8.025 -14.726 13.090 1.00 85.66 290 ASP B N 1
ATOM 1651 C CA . ASP B 2 26 ? 8.226 -16.174 13.236 1.00 83.57 290 ASP B CA 1
ATOM 1652 C C . ASP B 2 26 ? 9.660 -16.522 13.634 1.00 81.47 290 ASP B C 1
AT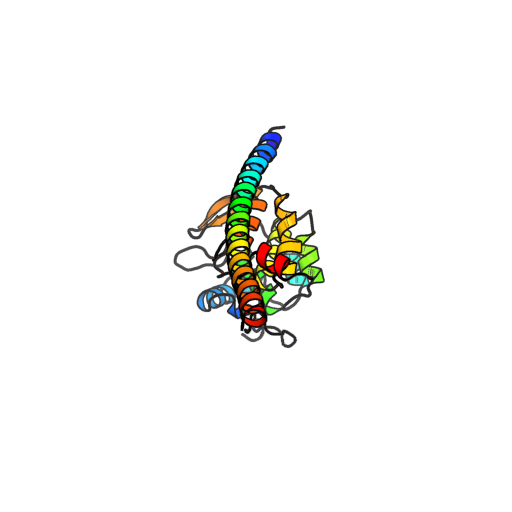OM 1653 O O . ASP B 2 26 ? 9.892 -17.477 14.380 1.00 80.54 290 ASP B O 1
ATOM 1658 N N . ARG B 2 27 ? 10.611 -15.745 13.123 1.00 82.92 291 ARG B N 1
ATOM 1659 C CA . ARG B 2 27 ? 12.030 -15.911 13.435 1.00 88.36 291 ARG B CA 1
ATOM 1660 C C . ARG B 2 27 ? 12.311 -15.595 14.910 1.00 89.16 291 ARG B C 1
ATOM 1661 O O . ARG B 2 27 ? 13.046 -16.330 15.577 1.00 88.87 291 ARG B O 1
ATOM 1669 N N . GLU B 2 28 ? 11.710 -14.516 15.414 1.00 88.39 292 GLU B N 1
ATOM 1670 C CA . GLU B 2 28 ? 11.854 -14.127 16.820 1.00 88.99 292 GLU B CA 1
ATOM 1671 C C . GLU B 2 28 ? 11.260 -15.156 17.780 1.00 90.34 292 GLU B C 1
ATOM 1672 O O . GLU B 2 28 ? 11.883 -15.482 18.803 1.00 91.56 292 GLU B O 1
ATOM 1678 N N . ASP B 2 29 ? 10.072 -15.671 17.447 1.00 86.65 293 ASP B N 1
ATOM 1679 C CA . ASP B 2 29 ? 9.440 -16.733 18.244 1.00 85.86 293 ASP B CA 1
ATOM 1680 C C . ASP B 2 29 ? 10.313 -17.981 18.255 1.00 84.18 293 ASP B C 1
ATOM 1681 O O . ASP B 2 29 ? 10.545 -18.590 19.312 1.00 89.57 293 ASP B O 1
ATOM 1686 N N . ARG B 2 30 ? 10.804 -18.338 17.069 1.00 80.29 294 ARG B N 1
ATOM 1687 C CA . ARG B 2 30 ? 11.651 -19.512 16.875 1.00 79.45 294 ARG B CA 1
ATOM 1688 C C . ARG B 2 30 ? 12.945 -19.436 17.692 1.00 78.40 294 ARG B C 1
ATOM 1689 O O . ARG B 2 30 ? 13.354 -20.427 18.305 1.00 76.34 294 ARG B O 1
ATOM 1697 N N . GLU B 2 31 ? 13.580 -18.263 17.691 1.00 79.93 295 GLU B N 1
ATOM 1698 C CA . GLU B 2 31 ? 14.811 -18.044 18.447 1.00 83.91 295 GLU B CA 1
ATOM 1699 C C . GLU B 2 31 ? 14.548 -18.097 19.947 1.00 84.32 295 GLU B C 1
ATOM 1700 O O . GLU B 2 31 ? 15.318 -18.714 20.688 1.00 80.90 295 GLU B O 1
ATOM 1706 N N . ALA B 2 32 ? 13.455 -17.467 20.381 1.00 80.50 296 ALA B N 1
ATOM 1707 C CA . ALA B 2 32 ? 13.059 -17.486 21.789 1.00 82.83 296 ALA B CA 1
ATOM 1708 C C . ALA B 2 32 ? 12.901 -18.915 22.300 1.00 83.73 296 ALA B C 1
ATOM 1709 O O . ALA B 2 32 ? 13.335 -19.228 23.413 1.00 85.87 296 ALA B O 1
ATOM 1711 N N . LEU B 2 33 ? 12.306 -19.784 21.479 1.00 84.27 297 LEU B N 1
ATOM 1712 C CA . LEU B 2 33 ? 12.105 -21.181 21.883 1.00 83.64 297 LEU B CA 1
ATOM 1713 C C . LEU B 2 33 ? 13.384 -22.013 21.739 1.00 78.88 297 LEU B C 1
ATOM 1714 O O . LEU B 2 33 ? 13.598 -22.973 22.494 1.00 76.40 297 LEU B O 1
ATOM 1719 N N . GLU B 2 34 ? 14.228 -21.636 20.779 1.00 77.58 298 GLU B N 1
ATOM 1720 C CA . GLU B 2 34 ? 15.565 -22.222 20.632 1.00 80.59 298 GLU B CA 1
ATOM 1721 C C . GLU B 2 34 ? 16.375 -21.994 21.901 1.00 78.52 298 GLU B C 1
ATOM 1722 O O . GLU B 2 34 ? 16.940 -22.932 22.467 1.00 80.10 298 GLU B O 1
ATOM 1728 N N . LYS B 2 35 ? 16.419 -20.731 22.324 1.00 74.95 299 LYS B N 1
ATOM 1729 C CA . LYS B 2 35 ? 17.126 -20.296 23.524 1.00 78.06 299 LYS B CA 1
ATOM 1730 C C . LYS B 2 35 ? 16.629 -21.038 24.779 1.00 78.91 299 LYS B C 1
ATOM 1731 O O . LYS B 2 35 ? 17.444 -21.498 25.583 1.00 78.73 299 LYS B O 1
ATOM 1737 N N . GLU B 2 36 ? 15.306 -21.171 24.929 1.00 75.64 300 GLU B N 1
ATOM 1738 C CA . GLU B 2 36 ? 14.735 -21.958 26.028 1.00 76.97 300 GLU B CA 1
ATOM 1739 C C . GLU B 2 36 ? 15.235 -23.404 26.035 1.00 79.13 300 GLU B C 1
ATOM 1740 O O . GLU B 2 36 ? 15.828 -23.855 27.031 1.00 78.35 300 GLU B O 1
ATOM 1746 N N . LYS B 2 37 ? 15.019 -24.116 24.923 1.00 76.97 301 LYS B N 1
ATOM 1747 C CA . LYS B 2 37 ? 15.456 -25.514 24.780 1.00 78.55 301 LYS B CA 1
ATOM 1748 C C . LYS B 2 37 ? 16.952 -25.706 25.052 1.00 75.35 301 LYS B C 1
ATOM 1749 O O . LYS B 2 37 ? 17.363 -26.700 25.676 1.00 75.90 301 LYS B O 1
ATOM 1755 N N . ALA B 2 38 ? 17.755 -24.755 24.579 1.00 69.31 302 ALA B N 1
ATOM 1756 C CA . ALA B 2 38 ? 19.195 -24.763 24.827 1.00 71.79 302 ALA B CA 1
ATOM 1757 C C . ALA B 2 38 ? 19.477 -24.673 26.336 1.00 71.17 302 ALA B C 1
ATOM 1758 O O . ALA B 2 38 ? 20.311 -25.412 26.857 1.00 72.89 302 ALA B O 1
ATOM 1760 N N . GLU B 2 39 ? 18.756 -23.789 27.025 1.00 70.35 303 GLU B N 1
ATOM 1761 C CA . GLU B 2 39 ? 18.904 -23.622 28.473 1.00 76.48 303 GLU B CA 1
ATOM 1762 C C . GLU B 2 39 ? 18.542 -24.896 29.236 1.00 74.53 303 GLU B C 1
ATOM 1763 O O . GLU B 2 39 ? 19.322 -25.369 30.076 1.00 75.06 303 GLU B O 1
ATOM 1769 N N . ILE B 2 40 ? 17.373 -25.459 28.928 1.00 71.71 304 ILE B N 1
ATOM 1770 C CA . ILE B 2 40 ? 16.960 -26.725 29.525 1.00 75.45 304 ILE B CA 1
ATOM 1771 C C . ILE B 2 40 ? 18.060 -27.768 29.362 1.00 76.40 304 ILE B C 1
ATOM 1772 O O . ILE B 2 40 ? 18.530 -28.360 30.345 1.00 76.46 304 ILE B O 1
ATOM 1777 N N . GLU B 2 41 ? 18.463 -27.985 28.111 1.00 78.40 305 GLU B N 1
ATOM 1778 C CA . GLU B 2 41 ? 19.494 -28.960 27.786 1.00 79.26 305 GLU B CA 1
ATOM 1779 C C . GLU B 2 41 ? 20.820 -28.723 28.506 1.00 76.02 305 GLU B C 1
ATOM 1780 O O . GLU B 2 41 ? 21.449 -29.672 28.975 1.00 76.78 305 GLU B O 1
ATOM 1786 N N . ARG B 2 42 ? 21.240 -27.462 28.581 1.00 74.15 306 ARG B N 1
ATOM 1787 C CA . ARG B 2 42 ? 22.426 -27.081 29.351 1.00 79.68 306 ARG B CA 1
ATOM 1788 C C . ARG B 2 42 ? 22.325 -27.546 30.814 1.00 77.50 306 ARG B C 1
ATOM 1789 O O . ARG B 2 42 ? 23.273 -28.128 31.349 1.00 79.29 306 ARG B O 1
ATOM 1797 N N . MET B 2 43 ? 21.169 -27.313 31.437 1.00 73.64 307 MET B N 1
ATOM 1798 C CA . MET B 2 43 ? 20.905 -27.802 32.800 1.00 74.66 307 MET B CA 1
ATOM 1799 C C . MET B 2 43 ? 20.953 -29.328 32.893 1.00 76.65 307 MET B C 1
ATOM 1800 O O . MET B 2 43 ? 21.541 -29.887 33.833 1.00 75.47 307 MET B O 1
ATOM 1805 N N . ARG B 2 44 ? 20.337 -30.001 31.919 1.00 76.25 308 ARG B N 1
ATOM 1806 C CA . ARG B 2 44 ? 20.362 -31.465 31.886 1.00 76.28 308 ARG B CA 1
ATOM 1807 C C . ARG B 2 44 ? 21.793 -31.992 31.780 1.00 78.91 308 ARG B C 1
ATOM 1808 O O . ARG B 2 44 ? 22.170 -32.930 32.498 1.00 79.56 308 ARG B O 1
ATOM 1816 N N . ASN B 2 45 ? 22.588 -31.375 30.902 1.00 79.00 309 ASN B N 1
ATOM 1817 C CA . ASN B 2 45 ? 23.996 -31.755 30.736 1.00 82.20 309 ASN B CA 1
ATOM 1818 C C . ASN B 2 45 ? 24.800 -31.533 32.013 1.00 79.96 309 ASN B C 1
ATOM 1819 O O . ASN B 2 45 ? 25.605 -32.383 32.403 1.00 77.27 309 ASN B O 1
ATOM 1824 N N . LEU B 2 46 ? 24.563 -30.389 32.656 1.00 78.27 310 LEU B N 1
ATOM 1825 C CA . LEU B 2 46 ? 25.231 -30.036 33.906 1.00 83.58 310 LEU B CA 1
ATOM 1826 C C . LEU B 2 46 ? 24.950 -31.087 34.993 1.00 82.95 310 LEU B C 1
ATOM 1827 O O . LEU B 2 46 ? 25.873 -31.571 35.665 1.00 80.50 310 LEU B O 1
ATOM 1832 N N . THR B 2 47 ? 23.677 -31.454 35.128 1.00 80.31 311 THR B N 1
ATOM 1833 C CA . THR B 2 47 ? 23.264 -32.524 36.034 1.00 82.86 311 THR B CA 1
ATOM 1834 C C . THR B 2 47 ? 23.957 -33.870 35.758 1.00 86.23 311 THR B C 1
ATOM 1835 O O . THR B 2 47 ? 24.466 -34.507 36.689 1.00 88.46 311 THR B O 1
ATOM 1839 N N . GLU B 2 48 ? 23.975 -34.293 34.489 1.00 89.64 312 GLU B N 1
ATOM 1840 C CA . GLU B 2 48 ? 24.603 -35.564 34.089 1.00 89.13 312 GLU B CA 1
ATOM 1841 C C . GLU B 2 48 ? 26.109 -35.590 34.370 1.00 88.09 312 GLU B C 1
ATOM 1842 O O . GLU B 2 48 ? 26.640 -36.594 34.851 1.00 88.34 312 GLU B O 1
ATOM 1848 N N . GLU B 2 49 ? 26.786 -34.481 34.071 1.00 91.26 313 GLU B N 1
ATOM 1849 C CA . GLU B 2 49 ? 28.222 -34.351 34.330 1.00 93.98 313 GLU B CA 1
ATOM 1850 C C . GLU B 2 49 ? 28.530 -34.428 35.819 1.00 91.64 313 GLU B C 1
ATOM 1851 O O . GLU B 2 49 ? 29.524 -35.035 36.230 1.00 92.37 313 GLU B O 1
ATOM 1857 N N . GLU B 2 50 ? 27.677 -33.813 36.630 1.00 88.08 314 GLU B N 1
ATOM 1858 C CA . GLU B 2 50 ? 27.886 -33.844 38.072 1.00 88.26 314 GLU B CA 1
ATOM 1859 C C . GLU B 2 50 ? 27.586 -35.198 38.675 1.00 86.25 314 GLU B C 1
ATOM 1860 O O . GLU B 2 50 ? 28.251 -35.611 39.626 1.00 83.93 314 GLU B O 1
ATOM 1866 N N . ARG B 2 51 ? 26.600 -35.892 38.109 1.00 86.92 315 ARG B N 1
ATOM 1867 C CA . ARG B 2 51 ? 26.328 -37.270 38.501 1.00 90.91 315 ARG B CA 1
ATOM 1868 C C . ARG B 2 51 ? 27.556 -38.154 38.256 1.00 94.46 315 ARG B C 1
ATOM 1869 O O . ARG B 2 51 ? 28.026 -38.810 39.194 1.00 95.26 315 ARG B O 1
ATOM 1877 N N . ARG B 2 52 ? 28.096 -38.146 37.029 1.00 96.30 316 ARG B N 1
ATOM 1878 C CA . ARG B 2 52 ? 29.308 -38.937 36.733 1.00 100.43 316 ARG B CA 1
ATOM 1879 C C . ARG B 2 52 ? 30.495 -38.548 37.626 1.00 102.09 316 ARG B C 1
ATOM 1880 O O . ARG B 2 52 ? 31.225 -39.425 38.104 1.00 105.72 316 ARG B O 1
ATOM 1888 N N . ALA B 2 53 ? 30.664 -37.246 37.853 1.00 101.23 317 ALA B N 1
ATOM 1889 C CA . ALA B 2 53 ? 31.702 -36.741 38.745 1.00 101.94 317 ALA B CA 1
ATOM 1890 C C . ALA B 2 53 ? 31.551 -37.304 40.154 1.00 104.36 317 ALA B C 1
ATOM 1891 O O . ALA B 2 53 ? 32.533 -37.726 40.765 1.00 106.87 317 ALA B O 1
ATOM 1893 N N . GLU B 2 54 ? 30.318 -37.319 40.655 1.00 105.85 318 GLU B N 1
ATOM 1894 C CA . GLU B 2 54 ? 30.024 -37.857 41.980 1.00 108.51 318 GLU B CA 1
ATOM 1895 C C . GLU B 2 54 ? 30.444 -39.315 42.108 1.00 110.30 318 GLU B C 1
ATOM 1896 O O . GLU B 2 54 ? 31.080 -39.701 43.091 1.00 110.33 318 GLU B O 1
ATOM 1902 N N . LEU B 2 55 ? 30.082 -40.121 41.112 1.00 109.65 319 LEU B N 1
ATOM 1903 C CA . LEU B 2 55 ? 30.395 -41.550 41.131 1.00 111.94 319 LEU B CA 1
ATOM 1904 C C . LEU B 2 55 ? 31.889 -41.839 41.068 1.00 114.00 319 LEU B C 1
ATOM 1905 O O . LEU B 2 55 ? 32.386 -42.704 41.789 1.00 118.44 319 LEU B O 1
ATOM 1910 N N . ARG B 2 56 ? 32.606 -41.115 40.217 1.00 113.58 320 ARG B N 1
ATOM 1911 C CA . ARG B 2 56 ? 34.051 -41.265 40.158 1.00 118.62 320 ARG B CA 1
ATOM 1912 C C . ARG B 2 56 ? 34.677 -40.854 41.480 1.00 120.76 320 ARG B C 1
ATOM 1913 O O . ARG B 2 56 ? 35.603 -41.499 41.961 1.00 125.02 320 ARG B O 1
ATOM 1921 N N . ALA B 2 57 ? 34.149 -39.786 42.070 1.00 121.58 321 ALA B N 1
ATOM 1922 C CA . ALA B 2 57 ? 34.698 -39.224 43.302 1.00 121.01 321 ALA B CA 1
ATOM 1923 C C . ALA B 2 57 ? 34.517 -40.105 44.534 1.00 122.12 321 ALA B C 1
ATOM 1924 O O . ALA B 2 57 ? 35.467 -40.317 45.285 1.00 130.80 321 ALA B O 1
ATOM 1926 N N . ASN B 2 58 ? 33.307 -40.614 44.748 1.00 110.13 322 ASN B N 1
ATOM 1927 C CA . ASN B 2 58 ? 33.001 -41.334 45.985 1.00 106.37 322 ASN B CA 1
ATOM 1928 C C . ASN B 2 58 ? 32.949 -42.850 45.822 1.00 107.78 322 ASN B C 1
ATOM 1929 O O . ASN B 2 58 ? 32.285 -43.549 46.597 1.00 107.97 322 ASN B O 1
#

B-factor: mean 94.64, std 21.66, range [44.78, 180.6]

InterPro domains:
  IPR005037 Pre-mRNA-splicing factor 38 [PF03371] (11-174)
  IPR005037 Pre-mRNA-splicing factor 38 [PTHR23142] (1-309)
  IPR024767 Pre-mRNA-splicing factor 38, C-terminal [PF12871] (179-261)

Secondary structure (DSSP, 8-state):
-GGGSPPTT---BTTB-GGGGS-HHHHHHHHHSHHHHHH--S--HHHHHHHHTT---EE-EETTTTEEPHHHHHHHHHHHH---HHHHHHHHH-SS-HHHHHHHHHHHHHHS-HHHHHHHHGGGGG---EEEEE-TTS-EEEEEHHHHHHHHHH-SEETTEEPPP---HHHHHHH--/-TTHHHHHHHHHHHHHHHHHHHHHHHHHHHHHHHHHHHHHHHHHHHHHHHHH-

Sequence (230 aa):
AMANRTVKDAHSIHGTNPQYLVEKIIRTRIYESKYWKEECFGLTAELVVDKAMELRFVGGVYGGNIKPTPFLCLTLKMLQIQPEKDIIVEFIKNEDFKYVRMLGALYMRLTGTAIDCYKYLEPLYNDYRKIKSQNRNGEFELMHVDEFIDELLHSERVCDIILPRLQKRYVLEEAEQENDEEEYEAWKVRELKRIKRDREDREALEKEKAEIERMRNLTEEERRAELRAN